Protein AF-0000000075745688 (afdb_homodimer)

Organism: Desulfohalobium retbaense (strain ATCC 49708 / DSM 5692 / JCM 16813 / HR100) (NCBI:txid485915)

Secondary structure (DSSP, 8-state):
-------S-SHHHHHHHHHHHHHHHS-TTTS-SSHHHHHHHHHHHHHHTGGGSSS-EEETT-TTS----EEETTEEE--SEEETTTTEEEEEEEE-TTHHHHHHHHHHHHHTT-SEEEEEEEEPGGGHHHHHHHHTT--HHHHHHHHHHHHHH-EEEEEEESSPPPTT------------/-------S-SHHHHHHHHHHHHHHHS-TTTS-SSHHHHHHHHHHHHHHTGGGSSS-EEETT-TTS----EEETTEEE--SEEETTTTEEEEEEEE-TTHHHHHHHHHHHHHTT-SEEEEEEEEPGGGHHHHHHHHTT--HHHHHHHHHHHHHH-EEEEEEESSPPPTT---EEE------

Nearest PDB structures (foldseek):
  8vpo-assembly1_A  TM=5.660E-01  e=2.175E+00  Paramaledivibacter caminithermalis
  2jpd-assembly1_A  TM=5.645E-01  e=4.488E+00  Homo sapiens
  2p2l-assembly1_A  TM=4.616E-01  e=2.481E+00  Homo sapiens
  5b3g-assembly1_B  TM=4.888E-01  e=4.793E+00  Arabidopsis thaliana
  8vpo-assembly1_A  TM=5.287E-01  e=1.121E+00  Paramaledivibacter caminithermalis

Sequence (360 aa):
MSFAPVRRRGKTWEDAETLHNMVMKFPFQTTGANERSFEQGFAVTLLNAKEKYNQTIYSQVDRDNHVQSVYCFGKHHRPDMTIGSDGIAVELKYISYAGLKDAIGQGHLYRIQNKFVFLILIFSQERKQVYYDIEKGKESDLENTLRYLEENMNIFTYLVPSFKLKGTAVRKVIPFSPWEMSFAPVRRRGKTWEDAETLHNMVMKFPFQTTGANERSFEQGFAVTLLNAKEKYNQTIYSQVDRDNHVQSVYCFGKHHRPDMTIGSDGIAVELKYISYAGLKDAIGQGHLYRIQNKFVFLILIFSQERKQVYYDIEKGKESDLENTLRYLEENMNIFTYLVPSFKLKGTAVRKVIPFSPWE

Structure (mmCIF, N/CA/C/O backbone):
data_AF-0000000075745688-model_v1
#
loop_
_entity.id
_entity.type
_entity.pdbx_description
1 polymer 'Uncharacterized protein'
#
loop_
_atom_site.group_PDB
_atom_site.id
_atom_site.type_symbol
_atom_site.label_atom_id
_atom_site.label_alt_id
_atom_site.label_comp_id
_atom_site.label_asym_id
_atom_site.label_entity_id
_atom_site.label_seq_id
_atom_site.pdbx_PDB_ins_code
_atom_site.Cartn_x
_atom_site.Cartn_y
_atom_site.Cartn_z
_atom_site.occupancy
_atom_site.B_iso_or_equiv
_atom_site.auth_seq_id
_atom_site.auth_comp_id
_atom_site.auth_asym_id
_atom_site.auth_atom_id
_atom_site.pdbx_PDB_model_num
ATOM 1 N N . MET A 1 1 ? 15.086 -1.728 10.047 1 35.34 1 MET A N 1
ATOM 2 C CA . MET A 1 1 ? 14.297 -1.681 11.273 1 35.34 1 MET A CA 1
ATOM 3 C C . MET A 1 1 ? 12.836 -2.02 10.984 1 35.34 1 MET A C 1
ATOM 5 O O . MET A 1 1 ? 12.281 -1.6 9.969 1 35.34 1 MET A O 1
ATOM 9 N N . SER A 1 2 ? 12.344 -3.115 11.484 1 45.59 2 SER A N 1
ATOM 10 C CA . SER A 1 2 ? 10.953 -3.551 11.453 1 45.59 2 SER A CA 1
ATOM 11 C C . SER A 1 2 ? 10.016 -2.447 11.93 1 45.59 2 SER A C 1
ATOM 13 O O . SER A 1 2 ? 10.453 -1.479 12.555 1 45.59 2 SER A O 1
ATOM 15 N N . PHE A 1 3 ? 8.781 -2.365 11.352 1 54.69 3 PHE A N 1
ATOM 16 C CA . PHE A 1 3 ? 7.734 -1.494 11.875 1 54.69 3 PHE A CA 1
ATOM 17 C C . PHE A 1 3 ? 7.727 -1.505 13.398 1 54.69 3 PHE A C 1
ATOM 19 O O . PHE A 1 3 ? 7.699 -2.57 14.016 1 54.69 3 PHE A O 1
ATOM 26 N N . ALA A 1 4 ? 8.398 -0.684 14.008 1 56.91 4 ALA A N 1
ATOM 27 C CA . ALA A 1 4 ? 8.375 -0.637 15.469 1 56.91 4 ALA A CA 1
ATOM 28 C C . ALA A 1 4 ? 6.961 -0.373 15.984 1 56.91 4 ALA A C 1
ATOM 30 O O . ALA A 1 4 ? 6.277 0.531 15.492 1 56.91 4 ALA A O 1
ATOM 31 N N . PRO A 1 5 ? 6.383 -1.384 16.594 1 62.56 5 PRO A N 1
ATOM 32 C CA . PRO A 1 5 ? 5.105 -1.065 17.234 1 62.56 5 PRO A CA 1
ATOM 33 C C . PRO A 1 5 ? 5.16 0.216 18.062 1 62.56 5 PRO A C 1
ATOM 35 O O . PRO A 1 5 ? 6.133 0.443 18.797 1 62.56 5 PRO A O 1
ATOM 38 N N . VAL A 1 6 ? 4.438 1.188 17.625 1 71.19 6 VAL A N 1
ATOM 39 C CA . VAL A 1 6 ? 4.465 2.447 18.375 1 71.19 6 VAL A CA 1
ATOM 40 C C . VAL A 1 6 ? 3.186 2.592 19.188 1 71.19 6 VAL A C 1
ATOM 42 O O . VAL A 1 6 ? 2.082 2.43 18.672 1 71.19 6 VAL A O 1
ATOM 45 N N . ARG A 1 7 ? 3.41 2.838 20.484 1 81.38 7 ARG A N 1
ATOM 46 C CA . ARG A 1 7 ? 2.279 3.111 21.375 1 81.38 7 ARG A CA 1
ATOM 47 C C . ARG A 1 7 ? 1.771 4.539 21.172 1 81.38 7 ARG A C 1
ATOM 49 O O . ARG A 1 7 ? 2.551 5.449 20.906 1 81.38 7 ARG A O 1
ATOM 56 N N . ARG A 1 8 ? 0.529 4.73 21.219 1 89.81 8 ARG A N 1
ATOM 57 C CA . ARG A 1 8 ? -0.136 6.016 21.047 1 89.81 8 ARG A CA 1
ATOM 58 C C . ARG A 1 8 ? -0.11 6.824 22.344 1 89.81 8 ARG A C 1
ATOM 60 O O . ARG A 1 8 ? -1.153 7.055 22.969 1 89.81 8 ARG A O 1
ATOM 67 N N . ARG A 1 9 ? 1.088 7.23 22.734 1 89.12 9 ARG A N 1
ATOM 68 C CA . ARG A 1 9 ? 1.323 8.062 23.906 1 89.12 9 ARG A CA 1
ATOM 69 C C . ARG A 1 9 ? 2.58 8.914 23.734 1 89.12 9 ARG A C 1
ATOM 71 O O . ARG A 1 9 ? 3.383 8.664 22.828 1 89.12 9 ARG A O 1
ATOM 78 N N . GLY A 1 10 ? 2.656 10.008 24.5 1 92.56 10 GLY A N 1
ATOM 79 C CA . GLY A 1 10 ? 3.844 10.844 24.5 1 92.56 10 GLY A CA 1
ATOM 80 C C . GLY A 1 10 ? 3.738 12.023 23.547 1 92.56 10 GLY A C 1
ATOM 81 O O . GLY A 1 10 ? 2.662 12.305 23.016 1 92.56 10 GLY A O 1
ATOM 82 N N . LYS A 1 11 ? 4.793 12.648 23.359 1 94.12 11 LYS A N 1
ATOM 83 C CA . LYS A 1 11 ? 4.84 13.93 22.641 1 94.12 11 LYS A CA 1
ATOM 84 C C . LYS A 1 11 ? 4.402 13.773 21.188 1 94.12 11 LYS A C 1
ATOM 86 O O . LYS A 1 11 ? 3.672 14.609 20.672 1 94.12 11 LYS A O 1
ATOM 91 N N . THR A 1 12 ? 4.875 12.703 20.578 1 94.81 12 THR A N 1
ATOM 92 C CA . THR A 1 12 ? 4.523 12.5 19.188 1 94.81 12 THR A CA 1
ATOM 93 C C . THR A 1 12 ? 3.025 12.234 19.031 1 94.81 12 THR A C 1
ATOM 95 O O . THR A 1 12 ? 2.402 12.68 18.062 1 94.81 12 THR A O 1
ATOM 98 N N . TRP A 1 13 ? 2.502 11.539 19.953 1 94.62 13 TRP A N 1
ATOM 99 C CA . TRP A 1 13 ? 1.07 11.266 19.906 1 94.62 13 TRP A CA 1
ATOM 100 C C . TRP A 1 13 ? 0.263 12.531 20.156 1 94.62 13 TRP A C 1
ATOM 102 O O . TRP A 1 13 ? -0.764 12.758 19.516 1 94.62 13 TRP A O 1
ATOM 112 N N . GLU A 1 14 ? 0.706 13.328 21.109 1 95.5 14 GLU A N 1
ATOM 113 C CA . GLU A 1 14 ? 0.063 14.617 21.328 1 95.5 14 GLU A CA 1
ATOM 114 C C . GLU A 1 14 ? 0.058 15.461 20.062 1 95.5 14 GLU A C 1
ATOM 116 O O . GLU A 1 14 ? -0.949 16.094 19.719 1 95.5 14 GLU A O 1
ATOM 121 N N . ASP A 1 15 ? 1.156 15.438 19.359 1 96.88 15 ASP A N 1
ATOM 122 C CA . ASP A 1 15 ? 1.238 16.125 18.062 1 96.88 15 ASP A CA 1
ATOM 123 C C . ASP A 1 15 ? 0.241 15.531 17.078 1 96.88 15 ASP A C 1
ATOM 125 O O . ASP A 1 15 ? -0.369 16.266 16.297 1 96.88 15 ASP A O 1
ATOM 129 N N . ALA A 1 16 ? 0.128 14.195 17.078 1 95.19 16 ALA A N 1
ATOM 130 C CA . ALA A 1 16 ? -0.826 13.531 16.188 1 95.19 16 ALA A CA 1
ATOM 131 C C . ALA A 1 16 ? -2.252 13.984 16.484 1 95.19 16 ALA A C 1
ATOM 133 O O . ALA A 1 16 ? -3.037 14.219 15.555 1 95.19 16 ALA A O 1
ATOM 134 N N . GLU A 1 17 ? -2.535 14.117 17.75 1 93.94 17 GLU A N 1
ATOM 135 C CA . GLU A 1 17 ? -3.863 14.586 18.141 1 93.94 17 GLU A CA 1
ATOM 136 C C . GLU A 1 17 ? -4.105 16.016 17.656 1 93.94 17 GLU A C 1
ATOM 138 O O . GLU A 1 17 ? -5.188 16.328 17.156 1 93.94 17 GLU A O 1
ATOM 143 N N . THR A 1 18 ? -3.125 16.797 17.812 1 95.56 18 THR A N 1
ATOM 144 C CA . THR A 1 18 ? -3.213 18.172 17.328 1 95.56 18 THR A CA 1
ATOM 145 C C . THR A 1 18 ? -3.42 18.219 15.82 1 95.56 18 THR A C 1
ATOM 147 O O . THR A 1 18 ? -4.273 18.953 15.328 1 95.56 18 THR A O 1
ATOM 150 N N . LEU A 1 19 ? -2.668 17.391 15.133 1 95.88 19 LEU A N 1
ATOM 151 C CA . LEU A 1 19 ? -2.781 17.312 13.68 1 95.88 19 LEU A CA 1
ATOM 152 C C . LEU A 1 19 ? -4.172 16.844 13.266 1 95.88 19 LEU A C 1
ATOM 154 O O . LEU A 1 19 ? -4.75 17.359 12.305 1 95.88 19 LEU A O 1
ATOM 158 N N . HIS A 1 20 ? -4.648 15.859 13.961 1 93.88 20 HIS A N 1
ATOM 159 C CA . HIS A 1 20 ? -5.996 15.375 13.711 1 93.88 20 HIS A CA 1
ATOM 160 C C . HIS A 1 20 ? -7.012 16.516 13.75 1 93.88 20 HIS A C 1
ATOM 162 O O . HIS A 1 20 ? -7.812 16.672 12.82 1 93.88 20 HIS A O 1
ATOM 168 N N . ASN A 1 21 ? -6.914 17.25 14.758 1 92 21 ASN A N 1
ATOM 169 C CA . ASN A 1 21 ? -7.84 18.375 14.898 1 92 21 ASN A CA 1
ATOM 170 C C . ASN A 1 21 ? -7.691 19.375 13.758 1 92 21 ASN A C 1
ATOM 172 O O . ASN A 1 21 ? -8.688 19.906 13.266 1 92 21 ASN A O 1
ATOM 176 N N . MET A 1 22 ? -6.492 19.594 13.352 1 93.25 22 MET A N 1
ATOM 177 C CA . MET A 1 22 ? -6.246 20.531 12.258 1 93.25 22 MET A CA 1
ATOM 178 C C . MET A 1 22 ? -6.84 20 10.953 1 93.25 22 MET A C 1
ATOM 180 O O . MET A 1 22 ? -7.461 20.766 10.203 1 93.25 22 MET A O 1
ATOM 184 N N . VAL A 1 23 ? -6.625 18.719 10.625 1 92.75 23 VAL A N 1
ATOM 185 C CA . VAL A 1 23 ? -7.145 18.125 9.398 1 92.75 23 VAL A CA 1
ATOM 186 C C . VAL A 1 23 ? -8.664 18.234 9.383 1 92.75 23 VAL A C 1
ATOM 188 O O . VAL A 1 23 ? -9.258 18.562 8.352 1 92.75 23 VAL A O 1
ATOM 191 N N . MET A 1 24 ? -9.281 18.062 10.492 1 89.88 24 MET A N 1
ATOM 192 C CA . MET A 1 24 ? -10.742 18.062 10.594 1 89.88 24 MET A CA 1
ATOM 193 C C . MET A 1 24 ? -11.305 19.453 10.359 1 89.88 24 MET A C 1
ATOM 195 O O . MET A 1 24 ? -12.422 19.609 9.867 1 89.88 24 MET A O 1
ATOM 199 N N . LYS A 1 25 ? -10.523 20.438 10.625 1 88.31 25 LYS A N 1
ATOM 200 C CA . LYS A 1 25 ? -11.016 21.797 10.523 1 88.31 25 LYS A CA 1
ATOM 201 C C . LYS A 1 25 ? -10.586 22.453 9.211 1 88.31 25 LYS A C 1
ATOM 203 O O . LYS A 1 25 ? -11.125 23.484 8.812 1 88.31 25 LYS A O 1
ATOM 208 N N . PHE A 1 26 ? -9.586 21.875 8.57 1 90.56 26 PHE A N 1
ATOM 209 C CA . PHE A 1 26 ? -9.039 22.469 7.352 1 90.56 26 PHE A CA 1
ATOM 210 C C . PHE A 1 26 ? -10.102 22.531 6.258 1 90.56 26 PHE A C 1
ATOM 212 O O . PHE A 1 26 ? -10.812 21.547 6.027 1 90.56 26 PHE A O 1
ATOM 219 N N . PRO A 1 27 ? -10.211 23.625 5.586 1 87.06 27 PRO A N 1
ATOM 220 C CA . PRO A 1 27 ? -11.25 23.797 4.574 1 87.06 27 PRO A CA 1
ATOM 221 C C . PRO A 1 27 ? -10.844 23.234 3.211 1 87.06 27 PRO A C 1
ATOM 223 O O . PRO A 1 27 ? -10.594 24 2.277 1 87.06 27 PRO A O 1
ATOM 226 N N . PHE A 1 28 ? -10.906 21.984 2.953 1 87.19 28 PHE A N 1
ATOM 227 C CA . PHE A 1 28 ? -10.5 21.328 1.713 1 87.19 28 PHE A CA 1
ATOM 228 C C . PHE A 1 28 ? -11.422 21.734 0.566 1 87.19 28 PHE A C 1
ATOM 230 O O . PHE A 1 28 ? -11.047 21.625 -0.604 1 87.19 28 PHE A O 1
ATOM 237 N N . GLN A 1 29 ? -12.641 22.172 0.795 1 82 29 GLN A N 1
ATOM 238 C CA . GLN A 1 29 ? -13.617 22.516 -0.231 1 82 29 GLN A CA 1
ATOM 239 C C . GLN A 1 29 ? -13.25 23.828 -0.921 1 82 29 GLN A C 1
ATOM 241 O O . GLN A 1 29 ? -13.734 24.125 -2.016 1 82 29 GLN A O 1
ATOM 246 N N . THR A 1 30 ? -12.547 24.547 -0.182 1 68.06 30 THR A N 1
ATOM 247 C CA . THR A 1 30 ? -12.234 25.875 -0.708 1 68.06 30 THR A CA 1
ATOM 248 C C . THR A 1 30 ? -10.789 25.953 -1.171 1 68.06 30 THR A C 1
ATOM 250 O O . THR A 1 30 ? -10.359 26.969 -1.718 1 68.06 30 THR A O 1
ATOM 253 N N . THR A 1 31 ? -10.258 24.766 -0.955 1 64.56 31 THR A N 1
ATOM 254 C CA . THR A 1 31 ? -8.828 24.812 -1.222 1 64.56 31 THR A CA 1
ATOM 255 C C . THR A 1 31 ? -8.516 24.219 -2.594 1 64.56 31 THR A C 1
ATOM 257 O O . THR A 1 31 ? -8.859 23.062 -2.873 1 64.56 31 THR A O 1
ATOM 260 N N . GLY A 1 32 ? -8.016 24.797 -3.521 1 66.25 32 GLY A N 1
ATOM 261 C CA . GLY A 1 32 ? -7.215 24.562 -4.715 1 66.25 32 GLY A CA 1
ATOM 262 C C . GLY A 1 32 ? -7.875 23.641 -5.711 1 66.25 32 GLY A C 1
ATOM 263 O O . GLY A 1 32 ? -9.008 23.188 -5.5 1 66.25 32 GLY A O 1
ATOM 264 N N . ALA A 1 33 ? -7.305 23.547 -6.867 1 72.5 33 ALA A N 1
ATOM 265 C CA . ALA A 1 33 ? -7.84 22.812 -8.008 1 72.5 33 ALA A CA 1
ATOM 266 C C . ALA A 1 33 ? -7.027 21.562 -8.289 1 72.5 33 ALA A C 1
ATOM 268 O O . ALA A 1 33 ? -7.449 20.688 -9.062 1 72.5 33 ALA A O 1
ATOM 269 N N . ASN A 1 34 ? -6.016 21.531 -7.535 1 82.81 34 ASN A N 1
ATOM 270 C CA . ASN A 1 34 ? -5.129 20.406 -7.805 1 82.81 34 ASN A CA 1
ATOM 271 C C . ASN A 1 34 ? -4.336 20.016 -6.566 1 82.81 34 ASN A C 1
ATOM 273 O O . ASN A 1 34 ? -4.398 20.688 -5.535 1 82.81 34 ASN A O 1
ATOM 277 N N . GLU A 1 35 ? -3.66 18.938 -6.613 1 86.81 35 GLU A N 1
ATOM 278 C CA . GLU A 1 35 ? -2.934 18.359 -5.492 1 86.81 35 GLU A CA 1
ATOM 279 C C . GLU A 1 35 ? -1.93 19.344 -4.902 1 86.81 35 GLU A C 1
ATOM 281 O O . GLU A 1 35 ? -1.835 19.484 -3.684 1 86.81 35 GLU A O 1
ATOM 286 N N . ARG A 1 36 ? -1.209 20.078 -5.719 1 88.31 36 ARG A N 1
ATOM 287 C CA . ARG A 1 36 ? -0.178 21 -5.281 1 88.31 36 ARG A CA 1
ATOM 288 C C . ARG A 1 36 ? -0.782 22.141 -4.461 1 88.31 36 ARG A C 1
ATOM 290 O O . ARG A 1 36 ? -0.2 22.562 -3.463 1 88.31 36 ARG A O 1
ATOM 297 N N . SER A 1 37 ? -1.923 22.625 -4.906 1 89.31 37 SER A N 1
ATOM 298 C CA . SER A 1 37 ? -2.582 23.703 -4.18 1 89.31 37 SER A CA 1
ATOM 299 C C . SER A 1 37 ? -3.002 23.25 -2.785 1 89.31 37 SER A C 1
ATOM 301 O O . SER A 1 37 ? -2.885 24.016 -1.82 1 89.31 37 SER A O 1
ATOM 303 N N . PHE A 1 38 ? -3.494 22.047 -2.678 1 90.75 38 PHE A N 1
ATOM 304 C CA . PHE A 1 38 ? -3.895 21.531 -1.378 1 90.75 38 PHE A CA 1
ATOM 305 C C . PHE A 1 38 ? -2.682 21.328 -0.476 1 90.75 38 PHE A C 1
ATOM 307 O O . PHE A 1 38 ? -2.723 21.672 0.709 1 90.75 38 PHE A O 1
ATOM 314 N N . GLU A 1 39 ? -1.646 20.844 -1.072 1 92.12 39 GLU A N 1
ATOM 315 C CA . GLU A 1 39 ? -0.406 20.656 -0.326 1 92.12 39 GLU A CA 1
ATOM 316 C C . GLU A 1 39 ? 0.109 21.984 0.23 1 92.12 39 GLU A C 1
ATOM 318 O O . GLU A 1 39 ? 0.456 22.078 1.409 1 92.12 39 GLU A O 1
ATOM 323 N N . GLN A 1 40 ? 0.11 22.953 -0.606 1 91.25 40 GLN A N 1
ATOM 324 C CA . GLN A 1 40 ? 0.602 24.281 -0.208 1 91.25 40 GLN A CA 1
ATOM 325 C C . GLN A 1 40 ? -0.276 24.875 0.881 1 91.25 40 GLN A C 1
ATOM 327 O O . GLN A 1 40 ? 0.231 25.391 1.883 1 91.25 40 GLN A O 1
ATOM 332 N N . GLY A 1 41 ? -1.571 24.828 0.63 1 92.06 41 GLY A N 1
ATOM 333 C CA . GLY A 1 41 ? -2.488 25.375 1.613 1 92.06 41 GLY A CA 1
ATOM 334 C C . GLY A 1 41 ? -2.375 24.719 2.973 1 92.06 41 GLY A C 1
ATOM 335 O O . GLY A 1 41 ? -2.34 25.391 4 1 92.06 41 GLY A O 1
ATOM 336 N N . PHE A 1 42 ? -2.264 23.422 2.977 1 93.62 42 PHE A N 1
ATOM 337 C CA . PHE A 1 42 ? -2.17 22.703 4.234 1 93.62 42 PHE A CA 1
ATOM 338 C C . PHE A 1 42 ? -0.827 22.953 4.906 1 93.62 42 PHE A C 1
ATOM 340 O O . PHE A 1 42 ? -0.761 23.109 6.129 1 93.62 42 PHE A O 1
ATOM 347 N N . ALA A 1 43 ? 0.203 22.969 4.105 1 93.56 43 ALA A N 1
ATOM 348 C CA . ALA A 1 43 ? 1.542 23.219 4.633 1 93.56 43 ALA A CA 1
ATOM 349 C C . ALA A 1 43 ? 1.614 24.594 5.316 1 93.56 43 ALA A C 1
ATOM 351 O O . ALA A 1 43 ? 2.174 24.719 6.41 1 93.56 43 ALA A O 1
ATOM 352 N N . VAL A 1 44 ? 1.068 25.547 4.656 1 92.81 44 VAL A N 1
ATOM 353 C CA . VAL A 1 44 ? 1.073 26.891 5.215 1 92.81 44 VAL A CA 1
ATOM 354 C C . VAL A 1 44 ? 0.316 26.906 6.539 1 92.81 44 VAL A C 1
ATOM 356 O O . VAL A 1 44 ? 0.782 27.484 7.523 1 92.81 44 VAL A O 1
ATOM 359 N N . THR A 1 45 ? -0.813 26.234 6.539 1 93.81 45 THR A N 1
ATOM 360 C CA . THR A 1 45 ? -1.619 26.156 7.754 1 93.81 45 THR A CA 1
ATOM 361 C C . THR A 1 45 ? -0.847 25.469 8.875 1 93.81 45 THR A C 1
ATOM 363 O O . THR A 1 45 ? -0.851 25.922 10.016 1 93.81 45 THR A O 1
ATOM 366 N N . LEU A 1 46 ? -0.2 24.406 8.555 1 95 46 LEU A N 1
ATOM 367 C CA . LEU A 1 46 ? 0.58 23.625 9.523 1 95 46 LEU A CA 1
ATOM 368 C C . LEU A 1 46 ? 1.745 24.453 10.062 1 95 46 LEU A C 1
ATOM 370 O O . LEU A 1 46 ? 1.977 24.5 11.273 1 95 46 LEU A O 1
ATOM 374 N N . LEU A 1 47 ? 2.42 25.156 9.211 1 93.38 47 LEU A N 1
ATOM 375 C CA . LEU A 1 47 ? 3.582 25.938 9.602 1 93.38 47 LEU A CA 1
ATOM 376 C C . LEU A 1 47 ? 3.17 27.125 10.461 1 93.38 47 LEU A C 1
ATOM 378 O O . LEU A 1 47 ? 3.891 27.516 11.383 1 93.38 47 LEU A O 1
ATOM 382 N N . ASN A 1 48 ? 2.039 27.656 10.148 1 94.5 48 ASN A N 1
ATOM 383 C CA . ASN A 1 48 ? 1.523 28.766 10.945 1 94.5 48 ASN A CA 1
ATOM 384 C C . ASN A 1 48 ? 1.152 28.328 12.359 1 94.5 48 ASN A C 1
ATOM 386 O O . ASN A 1 48 ? 1.103 29.141 13.281 1 94.5 48 ASN A O 1
ATOM 390 N N . ALA A 1 49 ? 0.902 27.062 12.477 1 95.88 49 ALA A N 1
ATOM 391 C CA . ALA A 1 49 ? 0.51 26.531 13.773 1 95.88 49 ALA A CA 1
ATOM 392 C C . ALA A 1 49 ? 1.679 25.812 14.445 1 95.88 49 ALA A C 1
ATOM 394 O O . ALA A 1 49 ? 1.477 24.969 15.312 1 95.88 49 ALA A O 1
ATOM 395 N N . LYS A 1 50 ? 2.873 26.078 14.047 1 94.94 50 LYS A N 1
ATOM 396 C CA . LYS A 1 50 ? 4.047 25.328 14.469 1 94.94 50 LYS A CA 1
ATOM 397 C C . LYS A 1 50 ? 4.191 25.328 15.984 1 94.94 50 LYS A C 1
ATOM 399 O O . LYS A 1 50 ? 4.688 24.375 16.578 1 94.94 50 LYS A O 1
ATOM 404 N N . GLU A 1 51 ? 3.756 26.344 16.688 1 96.75 51 GLU A N 1
ATOM 405 C CA . GLU A 1 51 ? 3.914 26.5 18.141 1 96.75 51 GLU A CA 1
ATOM 406 C C . GLU A 1 51 ? 3.014 25.516 18.891 1 96.75 51 GLU A C 1
ATOM 408 O O . GLU A 1 51 ? 3.209 25.281 20.078 1 96.75 51 GLU A O 1
ATOM 413 N N . LYS A 1 52 ? 2 25 18.188 1 97.25 52 LYS A N 1
ATOM 414 C CA . LYS A 1 52 ? 1.073 24.078 18.812 1 97.25 52 LYS A CA 1
ATOM 415 C C . LYS A 1 52 ? 1.66 22.672 18.875 1 97.25 52 LYS A C 1
ATOM 417 O O . LYS A 1 52 ? 1.097 21.781 19.516 1 97.25 52 LYS A O 1
ATOM 422 N N . TYR A 1 53 ? 2.766 22.438 18.234 1 97.5 53 TYR A N 1
ATOM 423 C CA . TYR A 1 53 ? 3.365 21.109 18.125 1 97.5 53 TYR A CA 1
ATOM 424 C C . TYR A 1 53 ? 4.629 21.016 18.984 1 97.5 53 TYR A C 1
ATOM 426 O O . TYR A 1 53 ? 5.359 22 19.125 1 97.5 53 TYR A O 1
ATOM 434 N N . ASN A 1 54 ? 4.855 19.875 19.516 1 97.56 54 ASN A N 1
ATOM 435 C CA . ASN A 1 54 ? 6.043 19.609 20.312 1 97.56 54 ASN A CA 1
ATOM 436 C C . ASN A 1 54 ? 7.289 19.484 19.438 1 97.56 54 ASN A C 1
ATOM 438 O O . ASN A 1 54 ? 8.398 19.781 19.891 1 97.56 54 ASN A O 1
ATOM 442 N N . GLN A 1 55 ? 7.082 19.078 18.25 1 96.38 55 GLN A N 1
ATOM 443 C CA . GLN A 1 55 ? 8.211 18.797 17.375 1 96.38 55 GLN A CA 1
ATOM 444 C C . GLN A 1 55 ? 8.234 19.75 16.188 1 96.38 55 GLN A C 1
ATOM 446 O O . GLN A 1 55 ? 7.23 20.391 15.875 1 96.38 55 GLN A O 1
ATOM 451 N N . THR A 1 56 ? 9.352 19.781 15.562 1 94.88 56 THR A N 1
ATOM 452 C CA . THR A 1 56 ? 9.555 20.672 14.422 1 94.88 56 THR A CA 1
ATOM 453 C C . THR A 1 56 ? 8.781 20.172 13.203 1 94.88 56 THR A C 1
ATOM 455 O O . THR A 1 56 ? 8.719 18.969 12.953 1 94.88 56 THR A O 1
ATOM 458 N N . ILE A 1 57 ? 8.266 21.094 12.492 1 95.12 57 ILE A N 1
ATOM 459 C CA . ILE A 1 57 ? 7.535 20.781 11.266 1 95.12 57 ILE A CA 1
ATOM 460 C C . ILE A 1 57 ? 8.453 20.953 10.062 1 95.12 57 ILE A C 1
ATOM 462 O O . ILE A 1 57 ? 9.148 21.969 9.938 1 95.12 57 ILE A O 1
ATOM 466 N N . TYR A 1 58 ? 8.453 19.953 9.203 1 94 58 TYR A N 1
ATOM 467 C CA . TYR A 1 58 ? 9.172 19.984 7.934 1 94 58 TYR A CA 1
ATOM 468 C C . TYR A 1 58 ? 8.211 19.875 6.758 1 94 58 TYR A C 1
ATOM 470 O O . TYR A 1 58 ? 7.254 19.094 6.797 1 94 58 TYR A O 1
ATOM 478 N N . SER A 1 59 ? 8.414 20.672 5.781 1 92.38 59 SER A N 1
ATOM 479 C CA . SER A 1 59 ? 7.566 20.641 4.598 1 92.38 59 SER A CA 1
ATOM 480 C C . SER A 1 59 ? 8.391 20.766 3.322 1 92.38 59 SER A C 1
ATOM 482 O O . SER A 1 59 ? 9.43 21.438 3.314 1 92.38 59 SER A O 1
ATOM 484 N N . GLN A 1 60 ? 7.887 20.141 2.26 1 87.31 60 GLN A N 1
ATOM 485 C CA . GLN A 1 60 ? 8.539 20.266 0.963 1 87.31 60 GLN A CA 1
ATOM 486 C C . GLN A 1 60 ? 8.398 21.672 0.4 1 87.31 60 GLN A C 1
ATOM 488 O O . GLN A 1 60 ? 9.125 22.062 -0.516 1 87.31 60 GLN A O 1
ATOM 493 N N . VAL A 1 61 ? 7.461 22.391 0.957 1 80.06 61 VAL A N 1
ATOM 494 C CA . VAL A 1 61 ? 7.23 23.734 0.474 1 80.06 61 VAL A CA 1
ATOM 495 C C . VAL A 1 61 ? 8.227 24.703 1.124 1 80.06 61 VAL A C 1
ATOM 497 O O . VAL A 1 61 ? 8.484 25.781 0.598 1 80.06 61 VAL A O 1
ATOM 500 N N . ASP A 1 62 ? 8.773 24.219 2.229 1 74.12 62 ASP A N 1
ATOM 501 C CA . ASP A 1 62 ? 9.773 25.031 2.92 1 74.12 62 ASP A CA 1
ATOM 502 C C . ASP A 1 62 ? 11.18 24.703 2.418 1 74.12 62 ASP A C 1
ATOM 504 O O . ASP A 1 62 ? 11.664 23.578 2.582 1 74.12 62 ASP A O 1
ATOM 508 N N . ARG A 1 63 ? 11.773 25.5 1.789 1 67.12 63 ARG A N 1
ATOM 509 C CA . ARG A 1 63 ? 13.047 25.312 1.102 1 67.12 63 ARG A CA 1
ATOM 510 C C . ARG A 1 63 ? 14.188 25.188 2.098 1 67.12 63 ARG A C 1
ATOM 512 O O . ARG A 1 63 ? 15.258 24.656 1.764 1 67.12 63 ARG A O 1
ATOM 519 N N . ASP A 1 64 ? 13.938 25.594 3.316 1 70 64 ASP A N 1
ATOM 520 C CA . ASP A 1 64 ? 15.031 25.641 4.285 1 70 64 ASP A CA 1
ATOM 521 C C . ASP A 1 64 ? 15.172 24.312 5.031 1 70 64 ASP A C 1
ATOM 523 O O . ASP A 1 64 ? 16.141 24.109 5.754 1 70 64 ASP A O 1
ATOM 527 N N . ASN A 1 65 ? 14.125 23.531 4.898 1 69.69 65 ASN A N 1
ATOM 528 C CA . ASN A 1 65 ? 14.188 22.25 5.602 1 69.69 65 ASN A CA 1
ATOM 529 C C . ASN A 1 65 ? 13.867 21.094 4.672 1 69.69 65 ASN A C 1
ATOM 531 O O . ASN A 1 65 ? 13.141 21.25 3.688 1 69.69 65 ASN A O 1
ATOM 535 N N . HIS A 1 66 ? 14.602 20.031 5.09 1 80.56 66 HIS A N 1
ATOM 536 C CA . HIS A 1 66 ? 14.422 18.875 4.207 1 80.56 66 HIS A CA 1
ATOM 537 C C . HIS A 1 66 ? 13.594 17.797 4.883 1 80.56 66 HIS A C 1
ATOM 539 O O . HIS A 1 66 ? 13.797 17.484 6.062 1 80.56 66 HIS A O 1
ATOM 545 N N . VAL A 1 67 ? 12.578 17.391 4.215 1 85.88 67 VAL A N 1
ATOM 546 C CA . VAL A 1 67 ? 11.789 16.25 4.641 1 85.88 67 VAL A CA 1
ATOM 547 C C . VAL A 1 67 ? 12.594 14.961 4.422 1 85.88 67 VAL A C 1
ATOM 549 O O . VAL A 1 67 ? 13.203 14.781 3.365 1 85.88 67 VAL A O 1
ATOM 552 N N . GLN A 1 68 ? 12.625 14.109 5.441 1 84.12 68 GLN A N 1
ATOM 553 C CA . GLN A 1 68 ? 13.305 12.828 5.301 1 84.12 68 GLN A CA 1
ATOM 554 C C . GLN A 1 68 ? 12.633 11.953 4.246 1 84.12 68 GLN A C 1
ATOM 556 O O . GLN A 1 68 ? 11.406 12 4.09 1 84.12 68 GLN A O 1
ATOM 561 N N . SER A 1 69 ? 13.531 11.305 3.576 1 87.19 69 SER A N 1
ATOM 562 C CA . SER A 1 69 ? 13.016 10.461 2.5 1 87.19 69 SER A CA 1
ATOM 563 C C . SER A 1 69 ? 13.328 8.992 2.742 1 87.19 69 SER A C 1
ATOM 565 O O . SER A 1 69 ? 14.219 8.664 3.535 1 87.19 69 SER A O 1
ATOM 567 N N . VAL A 1 70 ? 12.508 8.18 2.193 1 86.88 70 VAL A N 1
ATOM 568 C CA . VAL A 1 70 ? 12.766 6.746 2.117 1 86.88 70 VAL A CA 1
ATOM 569 C C . VAL A 1 70 ? 13.25 6.379 0.715 1 86.88 70 VAL A C 1
ATOM 571 O O . VAL A 1 70 ? 12.656 6.805 -0.281 1 86.88 70 VAL A O 1
ATOM 574 N N . TYR A 1 71 ? 14.344 5.637 0.688 1 87.56 71 TYR A N 1
ATOM 575 C CA . TYR A 1 71 ? 14.891 5.25 -0.609 1 87.56 71 TYR A CA 1
ATOM 576 C C . TYR A 1 71 ? 14.43 3.848 -0.994 1 87.56 71 TYR A C 1
ATOM 578 O O . TYR A 1 71 ? 14.836 2.863 -0.374 1 87.56 71 TYR A 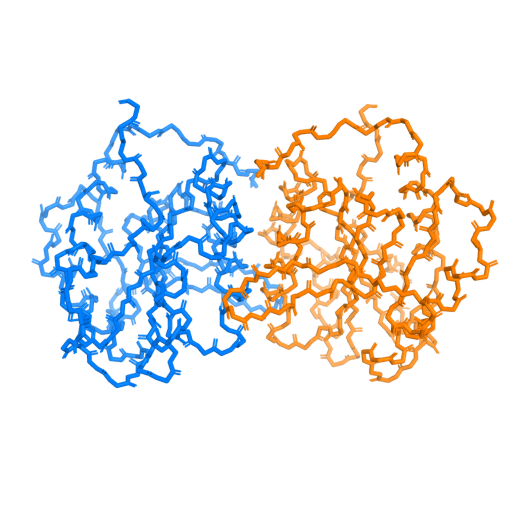O 1
ATOM 586 N N . CYS A 1 72 ? 13.547 3.793 -1.979 1 85 72 CYS A N 1
ATOM 587 C CA . CYS A 1 72 ? 12.984 2.539 -2.465 1 85 72 CYS A CA 1
ATOM 588 C C . CYS A 1 72 ? 12.875 2.545 -3.984 1 85 72 CYS A C 1
ATOM 590 O O . CYS A 1 72 ? 12.438 3.537 -4.574 1 85 72 CYS A O 1
ATOM 592 N N . PHE A 1 73 ? 13.305 1.439 -4.582 1 81.75 73 PHE A N 1
ATOM 593 C CA . PHE A 1 73 ? 13.188 1.172 -6.012 1 81.75 73 PHE A CA 1
ATOM 594 C C . PHE A 1 73 ? 13.93 2.227 -6.824 1 81.75 73 PHE A C 1
ATOM 596 O O . PHE A 1 73 ? 13.43 2.695 -7.848 1 81.75 73 PHE A O 1
ATOM 603 N N . GLY A 1 74 ? 14.938 2.715 -6.332 1 82.38 74 GLY A N 1
ATOM 604 C CA . GLY A 1 74 ? 15.836 3.596 -7.059 1 82.38 74 GLY A CA 1
ATOM 605 C C . GLY A 1 74 ? 15.438 5.059 -6.973 1 82.38 74 GLY A C 1
ATOM 606 O O . GLY A 1 74 ? 15.891 5.875 -7.781 1 82.38 74 GLY A O 1
ATOM 607 N N . LYS A 1 75 ? 14.531 5.312 -6.016 1 87.25 75 LYS A N 1
ATOM 608 C CA . LYS A 1 75 ? 14.062 6.688 -5.895 1 87.25 75 LYS A CA 1
ATOM 609 C C . LYS A 1 75 ? 13.844 7.066 -4.434 1 87.25 75 LYS A C 1
ATOM 611 O O . LYS A 1 75 ? 13.578 6.203 -3.594 1 87.25 75 LYS A O 1
ATOM 616 N N . HIS A 1 76 ? 13.977 8.375 -4.246 1 88.5 76 HIS A N 1
ATOM 617 C CA . HIS A 1 76 ? 13.617 8.93 -2.943 1 88.5 76 HIS A CA 1
ATOM 618 C C . HIS A 1 76 ? 12.133 9.273 -2.873 1 88.5 76 HIS A C 1
ATOM 620 O O . HIS A 1 76 ? 11.617 9.977 -3.74 1 88.5 76 HIS A O 1
ATOM 626 N N . HIS A 1 77 ? 11.555 8.648 -1.862 1 89.06 77 HIS A N 1
ATOM 627 C CA . HIS A 1 77 ? 10.156 8.969 -1.583 1 89.06 77 HIS A CA 1
ATOM 628 C C . HIS A 1 77 ? 10.023 9.836 -0.338 1 89.06 77 HIS A C 1
ATOM 630 O O . HIS A 1 77 ? 10.453 9.445 0.749 1 89.06 77 HIS A O 1
ATOM 636 N N . ARG A 1 78 ? 9.453 11 -0.554 1 91.31 78 ARG A N 1
ATOM 637 C CA . ARG A 1 78 ? 9.289 11.945 0.546 1 91.31 78 ARG A CA 1
ATOM 638 C C . ARG A 1 78 ? 7.82 12.266 0.787 1 91.31 78 ARG A C 1
ATOM 640 O O . ARG A 1 78 ? 7.066 12.492 -0.161 1 91.31 78 ARG A O 1
ATOM 647 N N . PRO A 1 79 ? 7.449 12.172 2.09 1 94.06 79 PRO A N 1
ATOM 648 C CA . PRO A 1 79 ? 6.113 12.711 2.354 1 94.06 79 PRO A CA 1
ATOM 649 C C . PRO A 1 79 ? 6.027 14.219 2.102 1 94.06 79 PRO A C 1
ATOM 651 O O . PRO A 1 79 ? 7.059 14.883 1.976 1 94.06 79 PRO A O 1
ATOM 654 N N . ASP A 1 80 ? 4.859 14.711 1.982 1 94 80 ASP A N 1
ATOM 655 C CA . ASP A 1 80 ? 4.66 16.141 1.742 1 94 80 ASP A CA 1
ATOM 656 C C . ASP A 1 80 ? 5.133 16.969 2.934 1 94 80 ASP A C 1
ATOM 658 O O . ASP A 1 80 ? 5.711 18.047 2.758 1 94 80 ASP A O 1
ATOM 662 N N . MET A 1 81 ? 4.867 16.438 4.18 1 95.25 81 MET A N 1
ATOM 663 C CA . MET A 1 81 ? 5.277 17.078 5.426 1 95.25 81 MET A CA 1
ATOM 664 C C . MET A 1 81 ? 5.625 16.031 6.48 1 95.25 81 MET A C 1
ATOM 666 O O . MET A 1 81 ? 5.164 14.898 6.41 1 95.25 81 MET A O 1
ATOM 670 N N . THR A 1 82 ? 6.414 16.484 7.402 1 95.88 82 THR A N 1
ATOM 671 C CA . THR A 1 82 ? 6.645 15.672 8.594 1 95.88 82 THR A CA 1
ATOM 672 C C . THR A 1 82 ? 6.613 16.547 9.852 1 95.88 82 THR A C 1
ATOM 674 O O . THR A 1 82 ? 6.988 17.719 9.805 1 95.88 82 THR A O 1
ATOM 677 N N . ILE A 1 83 ? 6.082 16 10.867 1 96.38 83 ILE A N 1
ATOM 678 C CA . ILE A 1 83 ? 6.203 16.578 12.203 1 96.38 83 ILE A CA 1
ATOM 679 C C . ILE A 1 83 ? 7.199 15.758 13.023 1 96.38 83 ILE A C 1
ATOM 681 O O . ILE A 1 83 ? 6.902 14.625 13.422 1 96.38 83 ILE A O 1
ATOM 685 N N . GLY A 1 84 ? 8.312 16.328 13.281 1 94.25 84 GLY A N 1
ATOM 686 C CA . GLY A 1 84 ? 9.438 15.57 13.805 1 94.25 84 GLY A CA 1
ATOM 687 C C . GLY A 1 84 ? 10.188 14.797 12.742 1 94.25 84 GLY A C 1
ATOM 688 O O . GLY A 1 84 ? 9.633 14.484 11.688 1 94.25 84 GLY A O 1
ATOM 689 N N . SER A 1 85 ? 11.422 14.438 12.977 1 88.5 85 SER A N 1
ATOM 690 C CA . SER A 1 85 ? 12.25 13.727 12.008 1 88.5 85 SER A CA 1
ATOM 691 C C . SER A 1 85 ? 11.75 12.305 11.789 1 88.5 85 SER A C 1
ATOM 693 O O . SER A 1 85 ? 11.883 11.758 10.695 1 88.5 85 SER A O 1
ATOM 695 N N . ASP A 1 86 ? 11.172 11.75 12.805 1 88.62 86 ASP A N 1
ATOM 696 C CA . ASP A 1 86 ? 10.648 10.391 12.688 1 88.62 86 ASP A CA 1
ATOM 697 C C . ASP A 1 86 ? 9.266 10.281 13.32 1 88.62 86 ASP A C 1
ATOM 699 O O . ASP A 1 86 ? 8.867 9.203 13.773 1 88.62 86 ASP A O 1
ATOM 703 N N . GLY A 1 87 ? 8.57 11.367 13.445 1 93.5 87 GLY A N 1
ATOM 704 C CA . GLY A 1 87 ? 7.309 11.383 14.172 1 93.5 87 GLY A CA 1
ATOM 705 C C . GLY A 1 87 ? 6.117 11.039 13.297 1 93.5 87 GLY A C 1
ATOM 706 O O . GLY A 1 87 ? 5.695 9.883 13.242 1 93.5 87 GLY A O 1
ATOM 707 N N . ILE A 1 88 ? 5.652 12.07 12.617 1 95.75 88 ILE A N 1
ATOM 708 C CA . ILE A 1 88 ? 4.422 11.93 11.852 1 95.75 88 ILE A CA 1
ATOM 709 C C . ILE A 1 88 ? 4.676 12.305 10.391 1 95.75 88 ILE A C 1
ATOM 711 O O . ILE A 1 88 ? 5.121 13.422 10.102 1 95.75 88 ILE A O 1
ATOM 715 N N . ALA A 1 89 ? 4.445 11.383 9.453 1 96.56 89 ALA A N 1
ATOM 716 C CA . ALA A 1 89 ? 4.43 11.711 8.031 1 96.56 89 ALA A CA 1
ATOM 717 C C . ALA A 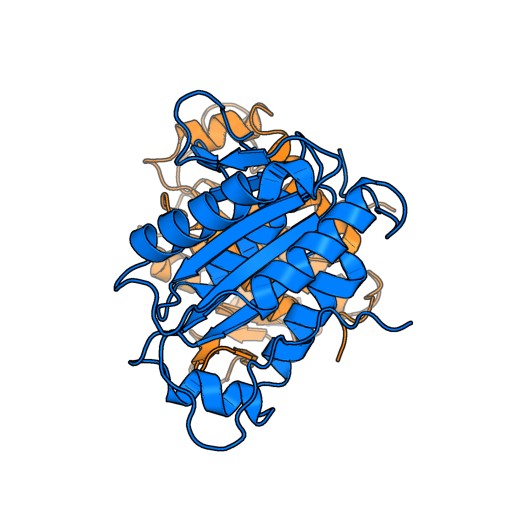1 89 ? 3.027 12.102 7.574 1 96.56 89 ALA A C 1
ATOM 719 O O . ALA A 1 89 ? 2.041 11.477 7.969 1 96.56 89 ALA A O 1
ATOM 720 N N . VAL A 1 90 ? 2.955 13.156 6.785 1 96.44 90 VAL A N 1
ATOM 721 C CA . VAL A 1 90 ? 1.688 13.609 6.227 1 96.44 90 VAL A CA 1
ATOM 722 C C . VAL A 1 90 ? 1.747 13.562 4.703 1 96.44 90 VAL A C 1
ATOM 724 O O . VAL A 1 90 ? 2.639 14.156 4.09 1 96.44 90 VAL A O 1
ATOM 727 N N . GLU A 1 91 ? 0.848 12.875 4.129 1 94.94 91 GLU A N 1
ATOM 728 C CA . GLU A 1 91 ? 0.759 12.75 2.676 1 94.94 91 GLU A CA 1
ATOM 729 C C . GLU A 1 91 ? -0.628 13.141 2.174 1 94.94 91 GLU A C 1
ATOM 731 O O . GLU A 1 91 ? -1.636 12.602 2.631 1 94.94 91 GLU A O 1
ATOM 736 N N . LEU A 1 92 ? -0.656 14.125 1.252 1 92.5 92 LEU A N 1
ATOM 737 C CA . LEU A 1 92 ? -1.895 14.508 0.583 1 92.5 92 LEU A CA 1
ATOM 738 C C . LEU A 1 92 ? -1.958 13.922 -0.822 1 92.5 92 LEU A C 1
ATOM 740 O O . LEU A 1 92 ? -0.976 13.969 -1.565 1 92.5 92 LEU A O 1
ATOM 744 N N . LYS A 1 93 ? -3.076 13.32 -1.054 1 90.25 93 LYS A N 1
ATOM 745 C CA . LYS A 1 93 ? -3.285 12.781 -2.395 1 90.25 93 LYS A CA 1
ATOM 746 C C . LYS A 1 93 ? -4.625 13.234 -2.967 1 90.25 93 LYS A C 1
ATOM 748 O O . LYS A 1 93 ? -5.664 13.086 -2.322 1 90.25 93 LYS A O 1
ATOM 753 N N . TYR A 1 94 ? -4.457 13.828 -4.105 1 87.19 94 TYR A N 1
ATOM 754 C CA . TYR A 1 94 ? -5.66 14.164 -4.863 1 87.19 94 TYR A CA 1
ATOM 755 C C . TYR A 1 94 ? -6.121 12.977 -5.703 1 87.19 94 TYR A C 1
ATOM 757 O O . TYR A 1 94 ? -5.473 12.617 -6.688 1 87.19 94 TYR A O 1
ATOM 765 N N . ILE A 1 95 ? -7.176 12.328 -5.215 1 78.06 95 ILE A N 1
ATOM 766 C CA . ILE A 1 95 ? -7.504 10.984 -5.68 1 78.06 95 ILE A CA 1
ATOM 767 C C . ILE A 1 95 ? -8.195 11.062 -7.043 1 78.06 95 ILE A C 1
ATOM 769 O O . ILE A 1 95 ? -9.203 11.758 -7.195 1 78.06 95 ILE A O 1
ATOM 773 N N . SER A 1 96 ? -7.375 10.602 -7.961 1 69.94 96 SER A N 1
ATOM 774 C CA . SER A 1 96 ? -7.957 10.125 -9.211 1 69.94 96 SER A CA 1
ATOM 775 C C . SER A 1 96 ? -8.133 8.609 -9.195 1 69.94 96 SER A C 1
ATOM 777 O O . SER A 1 96 ? -7.867 7.961 -8.188 1 69.94 96 SER A O 1
ATOM 779 N N . TYR A 1 97 ? -8.609 7.902 -10.211 1 60.03 97 TYR A N 1
ATOM 780 C CA . TYR A 1 97 ? -8.852 6.469 -10.281 1 60.03 97 TYR A CA 1
ATOM 781 C C . TYR A 1 97 ? -7.641 5.684 -9.797 1 60.03 97 TYR A C 1
ATOM 783 O O . TYR A 1 97 ? -7.773 4.754 -8.992 1 60.03 97 TYR A O 1
ATOM 791 N N . ALA A 1 98 ? -6.473 6.016 -10.125 1 58.88 98 ALA A N 1
ATOM 792 C CA . ALA A 1 98 ? -5.254 5.254 -9.883 1 58.88 98 ALA A CA 1
ATOM 793 C C . ALA A 1 98 ? -4.594 5.68 -8.57 1 58.88 98 ALA A C 1
ATOM 795 O O . ALA A 1 98 ? -3.807 4.93 -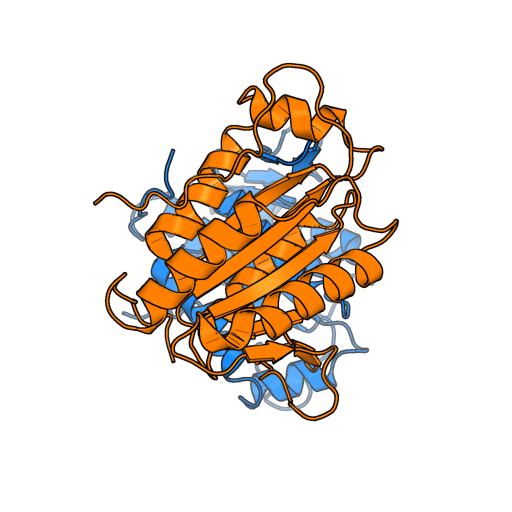7.992 1 58.88 98 ALA A O 1
ATOM 796 N N . GLY A 1 99 ? -5.203 6.484 -7.738 1 69.69 99 GLY A N 1
ATOM 797 C CA . GLY A 1 99 ? -4.445 7.164 -6.703 1 69.69 99 GLY A CA 1
ATOM 798 C C . GLY A 1 99 ? -4.543 6.484 -5.352 1 69.69 99 GLY A C 1
ATOM 799 O O . GLY A 1 99 ? -3.646 6.625 -4.512 1 69.69 99 GLY A O 1
ATOM 800 N N . LEU A 1 100 ? -5.465 5.586 -5.16 1 74.94 100 LEU A N 1
ATOM 801 C CA . LEU A 1 100 ? -5.652 5.031 -3.822 1 74.94 100 LEU A CA 1
ATOM 802 C C . LEU A 1 100 ? -4.578 3.994 -3.512 1 74.94 100 LEU A C 1
ATOM 804 O O . LEU A 1 100 ? -3.98 4.02 -2.432 1 74.94 100 LEU A O 1
ATOM 808 N N . LYS A 1 101 ? -4.398 3.047 -4.379 1 82.19 101 LYS A N 1
ATOM 809 C CA . LYS A 1 101 ? -3.381 2.021 -4.164 1 82.19 101 LYS A CA 1
ATOM 810 C C . LYS A 1 101 ? -2.008 2.648 -3.938 1 82.19 101 LYS A C 1
ATOM 812 O O . LYS A 1 101 ? -1.265 2.221 -3.053 1 82.19 101 LYS A O 1
ATOM 817 N N . ASP A 1 102 ? -1.829 3.705 -4.664 1 86.19 102 ASP A N 1
ATOM 818 C CA . ASP A 1 102 ? -0.577 4.441 -4.523 1 86.19 102 ASP A CA 1
ATOM 819 C C . ASP A 1 102 ? -0.456 5.059 -3.131 1 86.19 102 ASP A C 1
ATOM 821 O O . ASP A 1 102 ? 0.61 5.008 -2.514 1 86.19 102 ASP A O 1
ATOM 825 N N . ALA A 1 103 ? -1.544 5.562 -2.682 1 88.38 103 ALA A N 1
ATOM 826 C CA . ALA A 1 103 ? -1.544 6.207 -1.372 1 88.38 103 ALA A CA 1
ATOM 827 C C . ALA A 1 103 ? -1.265 5.199 -0.262 1 88.38 103 ALA A C 1
ATOM 829 O O . ALA A 1 103 ? -0.493 5.477 0.659 1 88.38 103 ALA A O 1
ATOM 830 N N . ILE A 1 104 ? -1.869 4.078 -0.386 1 88.62 104 ILE A N 1
ATOM 831 C CA . ILE A 1 104 ? -1.663 3.033 0.612 1 88.62 104 ILE A CA 1
ATOM 832 C C . ILE A 1 104 ? -0.207 2.574 0.583 1 88.62 104 ILE A C 1
ATOM 834 O O . ILE A 1 104 ? 0.427 2.434 1.632 1 88.62 104 ILE A O 1
ATOM 838 N N . GLY A 1 105 ? 0.28 2.363 -0.594 1 90 105 GLY A N 1
ATOM 839 C CA . GLY A 1 105 ? 1.682 1.999 -0.727 1 90 105 GLY A CA 1
ATOM 840 C C . GLY A 1 105 ? 2.625 3.029 -0.132 1 90 105 GLY A C 1
ATOM 841 O O . GLY A 1 105 ? 3.586 2.674 0.554 1 90 105 GLY A O 1
ATOM 842 N N . GLN A 1 106 ? 2.332 4.285 -0.352 1 90.44 106 GLN A N 1
ATOM 843 C CA . GLN A 1 106 ? 3.137 5.359 0.223 1 90.44 106 GLN A CA 1
ATOM 844 C C . GLN A 1 106 ? 3.033 5.367 1.746 1 90.44 106 GLN A C 1
ATOM 846 O O . GLN A 1 106 ? 4.031 5.586 2.439 1 90.44 106 GLN A O 1
ATOM 851 N N . GLY A 1 107 ? 1.83 5.117 2.189 1 91.56 107 GLY A N 1
ATOM 852 C CA . GLY A 1 107 ? 1.662 5.012 3.631 1 91.56 107 GLY A CA 1
ATOM 853 C C . GLY A 1 107 ? 2.576 3.98 4.266 1 91.56 107 GLY A C 1
ATOM 854 O O . GLY A 1 107 ? 3.213 4.254 5.285 1 91.56 107 GLY A O 1
ATOM 855 N N . HIS A 1 108 ? 2.689 2.896 3.641 1 89.12 108 HIS A N 1
ATOM 856 C CA . HIS A 1 108 ? 3.557 1.832 4.129 1 89.12 108 HIS A CA 1
ATOM 857 C C . HIS A 1 108 ? 5.02 2.266 4.117 1 89.12 108 HIS A C 1
ATOM 859 O O . HIS A 1 108 ? 5.754 2.018 5.078 1 89.12 108 HIS A O 1
ATOM 865 N N . LEU A 1 109 ? 5.391 2.873 3.033 1 90.44 109 LEU A N 1
ATOM 866 C CA . LEU A 1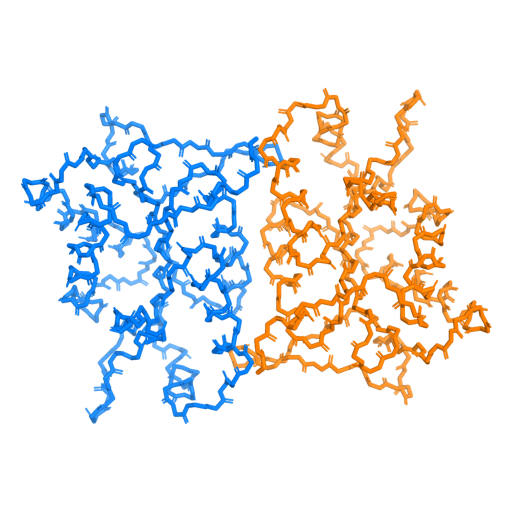 109 ? 6.781 3.303 2.908 1 90.44 109 LEU A CA 1
ATOM 867 C C . LEU A 1 109 ? 7.148 4.289 4.012 1 90.44 109 LEU A C 1
ATOM 869 O O . LEU A 1 109 ? 8.211 4.18 4.621 1 90.44 109 LEU A O 1
ATOM 873 N N . TYR A 1 110 ? 6.27 5.152 4.297 1 92.44 110 TYR A N 1
ATOM 874 C CA . TYR A 1 110 ? 6.582 6.215 5.25 1 92.44 110 TYR A CA 1
ATOM 875 C C . TYR A 1 110 ? 6.508 5.703 6.684 1 92.44 110 TYR A C 1
ATOM 877 O O . TYR A 1 110 ? 7.152 6.25 7.578 1 92.44 110 TYR A O 1
ATOM 885 N N . ARG A 1 111 ? 5.797 4.66 6.852 1 91.12 111 ARG A N 1
ATOM 886 C CA . ARG A 1 111 ? 5.664 4.102 8.195 1 91.12 111 ARG A CA 1
ATOM 887 C C . ARG A 1 111 ? 6.973 3.482 8.664 1 91.12 111 ARG A C 1
ATOM 889 O O . ARG A 1 111 ? 7.223 3.379 9.867 1 91.12 111 ARG A O 1
ATOM 896 N N . ILE A 1 112 ? 7.805 3.182 7.777 1 82.38 112 ILE A N 1
ATOM 897 C CA . ILE A 1 112 ? 9.086 2.566 8.102 1 82.38 112 ILE A CA 1
ATOM 898 C C . ILE A 1 112 ? 9.945 3.549 8.891 1 82.38 112 ILE A C 1
ATOM 900 O O . ILE A 1 112 ? 10.703 3.145 9.781 1 82.38 112 ILE A O 1
ATOM 904 N N . GLN A 1 113 ? 9.719 4.801 8.609 1 86.81 113 GLN A N 1
ATOM 905 C CA . GLN A 1 113 ? 10.617 5.789 9.203 1 86.81 113 GLN A CA 1
ATOM 906 C C . GLN A 1 113 ? 9.883 6.676 10.195 1 86.81 113 GLN A C 1
ATOM 908 O O . GLN A 1 113 ? 10.508 7.422 10.961 1 86.81 113 GLN A O 1
ATOM 913 N N . ASN A 1 114 ? 8.562 6.543 10.156 1 91.94 114 ASN A N 1
ATOM 914 C CA . ASN A 1 114 ? 7.773 7.434 11 1 91.94 114 ASN A CA 1
ATOM 915 C C . ASN A 1 114 ? 6.883 6.648 11.961 1 91.94 114 ASN A C 1
ATOM 917 O O . ASN A 1 114 ? 6.453 5.539 11.648 1 91.94 114 ASN A O 1
ATOM 921 N N . LYS A 1 115 ? 6.598 7.168 13.055 1 92.31 115 LYS A N 1
ATOM 922 C CA . LYS A 1 115 ? 5.754 6.531 14.055 1 92.31 115 LYS A CA 1
ATOM 923 C C . LYS A 1 115 ? 4.297 6.492 13.609 1 92.31 115 LYS A C 1
ATOM 925 O O . LYS A 1 115 ? 3.588 5.516 13.859 1 92.31 115 LYS A O 1
ATOM 930 N N . PHE A 1 116 ? 3.908 7.598 13.023 1 93.19 116 PHE A N 1
ATOM 931 C CA . PHE A 1 116 ? 2.541 7.73 12.531 1 93.19 116 PHE A CA 1
ATOM 932 C C . PHE A 1 116 ? 2.527 8.258 11.102 1 93.19 116 PHE A C 1
ATOM 934 O O . PHE A 1 116 ? 3.438 8.984 10.695 1 93.19 116 PHE A O 1
ATOM 941 N N . VAL A 1 117 ? 1.533 7.852 10.359 1 94.69 117 VAL A N 1
ATOM 942 C CA . VAL A 1 117 ? 1.32 8.367 9.008 1 94.69 117 VAL A CA 1
ATOM 943 C C . VAL A 1 117 ? -0.115 8.867 8.867 1 94.69 117 VAL A C 1
ATOM 945 O O . VAL A 1 117 ? -1.062 8.18 9.258 1 94.69 117 VAL A O 1
ATOM 948 N N . PHE A 1 118 ? -0.253 10.086 8.422 1 95.19 118 PHE A N 1
ATOM 949 C CA . PHE A 1 118 ? -1.541 10.664 8.055 1 95.19 118 PHE A CA 1
ATOM 950 C C . PHE A 1 118 ? -1.695 10.734 6.543 1 95.19 118 PHE A C 1
ATOM 952 O O . PHE A 1 118 ? -1 11.5 5.875 1 95.19 118 PHE A O 1
ATOM 959 N N . LEU A 1 119 ? -2.547 9.906 6.059 1 93.81 119 LEU A N 1
ATOM 960 C CA . LEU A 1 119 ? -2.92 9.953 4.648 1 93.81 119 LEU A CA 1
ATOM 961 C C . LEU A 1 119 ? -4.195 10.766 4.449 1 93.81 119 LEU A C 1
ATOM 963 O O . LEU A 1 119 ? -5.27 10.359 4.906 1 93.81 119 LEU A O 1
ATOM 967 N N . ILE A 1 120 ? -4.031 11.852 3.758 1 92.56 120 ILE A N 1
ATOM 968 C CA . ILE A 1 120 ? -5.188 12.695 3.467 1 92.56 120 ILE A CA 1
ATOM 969 C C . ILE A 1 120 ? -5.566 12.562 1.995 1 92.56 120 ILE A C 1
ATOM 971 O O . ILE A 1 120 ? -4.887 13.102 1.119 1 92.56 120 ILE A O 1
ATOM 975 N N . LEU A 1 121 ? -6.648 11.867 1.785 1 90.56 121 LEU A N 1
ATOM 976 C CA . LEU A 1 121 ? -7.129 11.602 0.434 1 90.56 121 LEU A CA 1
ATOM 977 C C . LEU A 1 121 ? -8.242 12.578 0.05 1 90.56 121 LEU A C 1
ATOM 979 O O . LEU A 1 121 ? -9.336 12.531 0.616 1 90.56 121 LEU A O 1
ATOM 983 N N . ILE A 1 122 ? -7.941 13.336 -0.924 1 89.5 122 ILE A N 1
ATOM 984 C CA . ILE A 1 122 ? -8.852 14.398 -1.317 1 89.5 122 ILE A CA 1
ATOM 985 C C . ILE A 1 122 ? -9.656 13.969 -2.543 1 89.5 122 ILE A C 1
ATOM 987 O O . ILE A 1 122 ? -9.086 13.664 -3.594 1 89.5 122 ILE A O 1
ATOM 991 N N . PHE A 1 123 ? -10.953 13.992 -2.393 1 87.94 123 PHE A N 1
ATOM 992 C CA . PHE A 1 123 ? -11.836 13.609 -3.486 1 87.94 123 PHE A CA 1
ATOM 993 C C . PHE A 1 123 ? -12.25 14.828 -4.301 1 87.94 123 PHE A C 1
ATOM 995 O O . PHE A 1 123 ? -12.734 15.82 -3.748 1 87.94 123 PHE A O 1
ATOM 1002 N N . SER A 1 124 ? -12.055 14.656 -5.57 1 84.88 124 SER A N 1
ATOM 1003 C CA . SER A 1 124 ? -12.492 15.711 -6.477 1 84.88 124 SER A CA 1
ATOM 1004 C C . SER A 1 124 ? -13.992 15.664 -6.703 1 84.88 124 SER A C 1
ATOM 1006 O O . SER A 1 124 ? -14.656 14.688 -6.336 1 84.88 124 SER A O 1
ATOM 1008 N N . GLN A 1 125 ? -14.43 16.672 -7.406 1 84.81 125 GLN A N 1
ATOM 1009 C CA . GLN A 1 125 ? -15.844 16.75 -7.754 1 84.81 125 GLN A CA 1
ATOM 1010 C C . GLN A 1 125 ? -16.25 15.594 -8.664 1 84.81 125 GLN A C 1
ATOM 1012 O O . GLN A 1 125 ? -17.375 15.094 -8.578 1 84.81 125 GLN A O 1
ATOM 1017 N N . GLU A 1 126 ? -15.383 15.18 -9.516 1 84.56 126 GLU A N 1
ATOM 1018 C CA . GLU A 1 126 ? -15.664 14.102 -10.461 1 84.56 126 GLU A CA 1
ATOM 1019 C C . GLU A 1 126 ? -15.883 12.773 -9.742 1 84.56 126 GLU A C 1
ATOM 1021 O O . GLU A 1 126 ? -16.516 11.859 -10.281 1 84.56 126 GLU A O 1
ATOM 1026 N N . ARG A 1 127 ? -15.43 12.734 -8.484 1 86.44 127 ARG A N 1
ATOM 1027 C CA . ARG A 1 127 ? -15.523 11.484 -7.73 1 86.44 127 ARG A CA 1
ATOM 1028 C C . ARG A 1 127 ? -16.5 11.617 -6.566 1 86.44 127 ARG A C 1
ATOM 1030 O O . ARG A 1 127 ? -16.422 10.867 -5.59 1 86.44 127 ARG A O 1
ATOM 1037 N N . LYS A 1 128 ? -17.312 12.508 -6.789 1 86.19 128 LYS A N 1
ATOM 1038 C CA . LYS A 1 128 ? -18.266 12.836 -5.734 1 86.19 128 LYS A CA 1
ATOM 1039 C C . LYS A 1 128 ? -19.125 11.625 -5.391 1 86.19 128 LYS A C 1
ATOM 1041 O O . LYS A 1 128 ? -19.422 11.375 -4.215 1 86.19 128 LYS A O 1
ATOM 1046 N N . GLN A 1 129 ? -19.516 10.883 -6.367 1 88.25 129 GLN A N 1
ATOM 1047 C CA . GLN A 1 129 ? -20.391 9.742 -6.121 1 88.25 129 GLN A CA 1
ATOM 1048 C C . GLN A 1 129 ? -1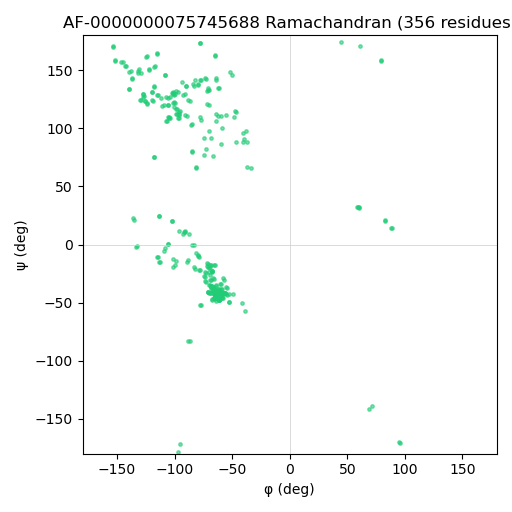9.672 8.648 -5.332 1 88.25 129 GLN A C 1
ATOM 1050 O O . GLN A 1 129 ? -20.25 8.023 -4.449 1 88.25 129 GLN A O 1
ATOM 1055 N N . VAL A 1 130 ? -18.438 8.461 -5.621 1 86.06 130 VAL A N 1
ATOM 1056 C CA . VAL A 1 130 ? -17.641 7.488 -4.887 1 86.06 130 VAL A CA 1
ATOM 1057 C C . VAL A 1 130 ? -17.547 7.895 -3.416 1 86.06 130 VAL A C 1
ATOM 1059 O O . VAL A 1 130 ? -17.703 7.055 -2.525 1 86.06 130 VAL A O 1
ATOM 1062 N N . TYR A 1 131 ? -17.328 9.148 -3.209 1 86.12 131 TYR A N 1
ATOM 1063 C CA . TYR A 1 131 ? -17.25 9.656 -1.843 1 86.12 131 TYR A CA 1
ATOM 1064 C C . TYR A 1 131 ? -18.547 9.375 -1.081 1 86.12 131 TYR A C 1
ATOM 1066 O O . TYR A 1 131 ? -18.516 8.875 0.046 1 86.12 131 TYR A O 1
ATOM 1074 N N . TYR A 1 132 ? -19.609 9.648 -1.728 1 86.69 132 TYR A N 1
ATOM 1075 C CA . TYR A 1 132 ? -20.891 9.445 -1.077 1 86.69 132 TYR A CA 1
ATOM 1076 C C . TYR A 1 132 ? -21.156 7.969 -0.823 1 86.69 132 TYR A C 1
ATOM 1078 O O . TYR A 1 132 ? -21.75 7.602 0.194 1 86.69 132 TYR A O 1
ATOM 1086 N N . ASP A 1 133 ? -20.75 7.168 -1.695 1 86.69 133 ASP A N 1
ATOM 1087 C CA . ASP A 1 133 ? -20.922 5.727 -1.513 1 86.69 133 ASP A CA 1
ATOM 1088 C C . ASP A 1 133 ? -20.109 5.23 -0.313 1 86.69 133 ASP A C 1
ATOM 1090 O O . ASP A 1 133 ? -20.594 4.387 0.452 1 86.69 133 ASP A O 1
ATOM 1094 N N . ILE A 1 134 ? -18.984 5.734 -0.17 1 84.94 134 ILE A N 1
ATOM 1095 C CA . ILE A 1 134 ? -18.156 5.379 0.976 1 84.94 134 ILE A CA 1
ATOM 1096 C C . ILE A 1 134 ? -18.828 5.844 2.266 1 84.94 134 ILE A C 1
ATOM 1098 O O . ILE A 1 134 ? -18.891 5.09 3.24 1 84.94 134 ILE A O 1
ATOM 1102 N N . GLU A 1 135 ? -19.312 7.051 2.184 1 82.88 135 GLU A N 1
ATOM 1103 C CA . GLU A 1 135 ? -19.984 7.625 3.352 1 82.88 135 GLU A CA 1
ATOM 1104 C C . GLU A 1 135 ? -21.188 6.793 3.766 1 82.88 135 GLU A C 1
ATOM 1106 O O . GLU A 1 135 ? -21.484 6.672 4.957 1 82.88 135 GLU A O 1
ATOM 1111 N N . LYS A 1 136 ? -21.812 6.234 2.807 1 84.62 136 LYS A N 1
ATOM 1112 C CA . LYS A 1 136 ? -23.016 5.438 3.068 1 84.62 136 LYS A CA 1
ATOM 1113 C C . LYS A 1 136 ? -22.641 4.008 3.453 1 84.62 136 LYS A C 1
ATOM 1115 O O . LYS A 1 136 ? -23.531 3.178 3.689 1 84.62 136 LYS A O 1
ATOM 1120 N N . GLY A 1 137 ? -21.375 3.678 3.496 1 83.81 137 GLY A N 1
ATOM 1121 C CA . GLY A 1 137 ? -20.922 2.367 3.936 1 83.81 137 GLY A CA 1
ATOM 1122 C C . GLY A 1 137 ? -20.984 1.317 2.842 1 83.81 137 GLY A C 1
ATOM 1123 O O . GLY A 1 137 ? -20.969 0.118 3.125 1 83.81 137 GLY A O 1
ATOM 1124 N N . LYS A 1 138 ? -21.016 1.804 1.619 1 86.75 138 LYS A N 1
ATOM 1125 C CA . LYS A 1 138 ? -21.156 0.857 0.518 1 86.75 138 LYS A CA 1
ATOM 1126 C C . LYS A 1 138 ? -19.828 0.178 0.196 1 86.75 138 LYS A C 1
ATOM 1128 O O . LYS A 1 138 ? -19.797 -0.79 -0.566 1 86.75 138 LYS A O 1
ATOM 1133 N N . GLU A 1 139 ? -18.766 0.662 0.761 1 86.75 139 GLU A N 1
ATOM 1134 C CA . GLU A 1 139 ? -17.453 0.07 0.497 1 86.75 139 GLU A CA 1
ATOM 1135 C C . GLU A 1 139 ? -16.844 -0.498 1.772 1 86.75 139 GLU A C 1
ATOM 1137 O O . GLU A 1 139 ? -15.836 0.015 2.262 1 86.75 139 GLU A O 1
ATOM 1142 N N . SER A 1 140 ? -17.375 -1.618 2.141 1 84.62 140 SER A N 1
ATOM 1143 C CA . SER A 1 140 ? -16.969 -2.24 3.396 1 84.62 140 SER A CA 1
ATOM 1144 C C . SER A 1 140 ? -15.523 -2.734 3.324 1 84.62 140 SER A C 1
ATOM 1146 O O . SER A 1 140 ? -14.781 -2.664 4.312 1 84.62 140 SER A O 1
ATOM 1148 N N . ASP A 1 141 ? -15.125 -3.205 2.188 1 84.06 141 ASP A N 1
ATOM 1149 C CA . ASP A 1 141 ? -13.75 -3.686 2.023 1 84.06 141 ASP A CA 1
ATOM 1150 C C . ASP A 1 141 ? -12.75 -2.553 2.209 1 84.06 141 ASP A C 1
ATOM 1152 O O . ASP A 1 141 ? -11.695 -2.742 2.828 1 84.06 141 ASP A O 1
ATOM 1156 N N . LEU A 1 142 ? -13.094 -1.453 1.67 1 84.94 142 LEU A N 1
ATOM 1157 C CA . LEU A 1 142 ? -12.242 -0.283 1.845 1 84.94 142 LEU A CA 1
ATOM 1158 C C . LEU A 1 142 ? -12.125 0.087 3.32 1 84.94 142 LEU A C 1
ATOM 1160 O O . LEU A 1 142 ? -11.016 0.306 3.822 1 84.94 142 LEU A O 1
ATOM 1164 N N . GLU A 1 143 ? -13.219 0.14 3.953 1 84.75 143 GLU A N 1
ATOM 1165 C CA . GLU A 1 143 ? -13.234 0.481 5.371 1 84.75 143 GLU A CA 1
ATOM 1166 C C . GLU A 1 143 ? -12.391 -0.501 6.184 1 84.75 143 GLU A C 1
ATOM 1168 O O . GLU A 1 143 ? -11.633 -0.095 7.066 1 84.75 143 GLU A O 1
ATOM 1173 N N . ASN A 1 144 ? -12.555 -1.689 5.863 1 83.81 144 ASN A N 1
ATOM 1174 C CA . ASN A 1 144 ? -11.773 -2.713 6.555 1 83.81 144 ASN A CA 1
ATOM 1175 C C . ASN A 1 144 ? -10.281 -2.539 6.32 1 83.81 144 ASN A C 1
ATOM 1177 O O . ASN A 1 144 ? -9.477 -2.689 7.246 1 83.81 144 ASN A O 1
ATOM 1181 N N . THR A 1 145 ? -9.953 -2.238 5.121 1 84.62 145 THR A N 1
ATOM 1182 C CA . THR A 1 145 ? -8.555 -2.023 4.77 1 84.62 145 THR A CA 1
ATOM 1183 C C . THR A 1 145 ? -7.973 -0.854 5.559 1 84.62 145 THR A C 1
ATOM 1185 O O . THR A 1 145 ? -6.906 -0.976 6.16 1 84.62 145 THR A O 1
ATOM 1188 N N . LEU A 1 146 ? -8.664 0.154 5.562 1 87.5 146 LEU A N 1
ATOM 1189 C CA . LEU A 1 146 ? -8.164 1.362 6.215 1 87.5 146 LEU A CA 1
ATOM 1190 C C . LEU A 1 146 ? -8.133 1.185 7.73 1 87.5 146 LEU A C 1
ATOM 1192 O O . LEU A 1 146 ? -7.223 1.689 8.398 1 87.5 146 LEU A O 1
ATOM 1196 N N . ARG A 1 147 ? -9.055 0.494 8.258 1 85.19 147 ARG A N 1
ATOM 1197 C CA . ARG A 1 147 ? -9.055 0.178 9.68 1 85.19 147 ARG A CA 1
ATOM 1198 C C . ARG A 1 147 ? -7.84 -0.671 10.055 1 85.19 147 ARG A C 1
ATOM 1200 O O . ARG A 1 147 ? -7.238 -0.476 11.109 1 85.19 147 ARG A O 1
ATOM 1207 N N . TYR A 1 148 ? -7.551 -1.585 9.234 1 83.44 148 TYR A N 1
ATOM 1208 C CA . TYR A 1 148 ? -6.383 -2.422 9.477 1 83.44 148 TYR A CA 1
ATOM 1209 C C . TYR A 1 148 ? -5.113 -1.581 9.531 1 83.44 148 TYR A C 1
ATOM 1211 O O . TYR A 1 148 ? -4.262 -1.791 10.398 1 83.44 148 TYR A O 1
ATOM 1219 N N . LEU A 1 149 ? -5.004 -0.665 8.625 1 87.06 149 LEU A N 1
ATOM 1220 C CA . LEU A 1 149 ? -3.846 0.22 8.602 1 87.06 149 LEU A CA 1
ATOM 1221 C C . LEU A 1 149 ? -3.748 1.025 9.891 1 87.06 149 LEU A C 1
ATOM 1223 O O . LEU A 1 149 ? -2.662 1.174 10.461 1 87.06 149 LEU A O 1
ATOM 1227 N N . GLU A 1 150 ? -4.848 1.46 10.312 1 87.19 150 GLU A N 1
ATOM 1228 C CA . GLU A 1 150 ? -4.875 2.254 11.539 1 87.19 150 GLU A CA 1
ATOM 1229 C C . GLU A 1 150 ? -4.52 1.407 12.758 1 87.19 150 GLU A C 1
ATOM 1231 O O . GLU A 1 150 ? -3.652 1.783 13.547 1 87.19 150 GLU A O 1
ATOM 1236 N N . GLU A 1 151 ? -5.09 0.271 12.891 1 83.06 151 GLU A N 1
ATOM 1237 C CA . GLU A 1 151 ? -4.992 -0.56 14.094 1 83.06 151 GLU A CA 1
ATOM 1238 C C . GLU A 1 151 ? -3.611 -1.203 14.203 1 83.06 151 GLU A C 1
ATOM 1240 O O . GLU A 1 151 ? -3.092 -1.381 15.305 1 83.06 151 GLU A O 1
ATOM 1245 N N . ASN A 1 152 ? -3.029 -1.473 13.086 1 81.31 152 ASN A N 1
ATOM 1246 C CA . ASN A 1 152 ? -1.834 -2.307 13.148 1 81.31 152 ASN A CA 1
ATOM 1247 C C . ASN A 1 152 ? -0.584 -1.529 12.742 1 81.31 152 ASN A C 1
ATOM 1249 O O . ASN A 1 152 ? 0.536 -1.956 13.031 1 81.31 152 ASN A O 1
ATOM 1253 N N . MET A 1 153 ? -0.831 -0.326 12.102 1 85.06 153 MET A N 1
ATOM 1254 C CA . MET A 1 153 ? 0.359 0.305 11.539 1 85.06 153 MET A CA 1
ATOM 1255 C C . MET A 1 153 ? 0.408 1.788 11.891 1 85.06 153 MET A C 1
ATOM 1257 O O . MET A 1 153 ? 1.342 2.492 11.5 1 85.06 153 MET A O 1
ATOM 1261 N N . ASN A 1 154 ? -0.609 2.291 12.594 1 89 154 ASN A N 1
ATOM 1262 C CA . ASN A 1 154 ? -0.69 3.709 12.922 1 89 154 ASN A CA 1
ATOM 1263 C C . ASN A 1 154 ? -0.702 4.578 11.672 1 89 154 ASN A C 1
ATOM 1265 O O . ASN A 1 154 ? -0.087 5.648 11.648 1 89 154 ASN A O 1
ATOM 1269 N N . ILE A 1 155 ? -1.302 4.008 10.617 1 91.19 155 ILE A N 1
ATOM 1270 C CA . ILE A 1 155 ? -1.578 4.781 9.414 1 91.19 155 ILE A CA 1
ATOM 1271 C C . ILE A 1 155 ? -3.031 5.25 9.422 1 91.19 155 ILE A C 1
ATOM 1273 O O . ILE A 1 155 ? -3.951 4.445 9.281 1 91.19 155 ILE A O 1
ATOM 1277 N N . PHE A 1 156 ? -3.18 6.508 9.547 1 91.94 156 PHE A N 1
ATOM 1278 C CA . PHE A 1 156 ? -4.5 7.121 9.617 1 91.94 156 PHE A CA 1
ATOM 1279 C C . PHE A 1 156 ? -4.898 7.707 8.273 1 91.94 156 PHE A C 1
ATOM 1281 O O . PHE A 1 156 ? -4.137 8.461 7.668 1 91.94 156 PHE A O 1
ATOM 1288 N N . THR A 1 157 ? -6.07 7.355 7.84 1 91.62 157 THR A N 1
ATOM 1289 C CA . THR A 1 157 ? -6.512 7.805 6.527 1 91.62 157 THR A CA 1
ATOM 1290 C C . THR A 1 157 ? -7.715 8.734 6.648 1 91.62 157 THR A C 1
ATOM 1292 O O . THR A 1 157 ? -8.703 8.398 7.309 1 91.62 157 THR A O 1
ATOM 1295 N N . TYR A 1 158 ? -7.586 9.852 6.027 1 91.19 158 TYR A N 1
ATOM 1296 C CA . TYR A 1 158 ? -8.656 10.836 5.949 1 91.19 158 TYR A CA 1
ATOM 1297 C C . TYR A 1 158 ? -9.219 10.914 4.535 1 91.19 158 TYR A C 1
ATOM 1299 O O . TYR A 1 158 ? -8.477 11.156 3.58 1 91.19 158 TYR A O 1
ATOM 1307 N N . LEU A 1 159 ? -10.469 10.633 4.438 1 89.19 159 LEU A N 1
ATOM 1308 C CA . LEU A 1 159 ? -11.188 10.852 3.188 1 89.19 159 LEU A CA 1
ATOM 1309 C C . LEU A 1 159 ? -11.914 12.195 3.207 1 89.19 159 LEU A C 1
ATOM 1311 O O . LEU A 1 159 ? -12.891 12.367 3.947 1 89.19 159 LEU A O 1
ATOM 1315 N N . VAL A 1 160 ? -11.414 13.133 2.342 1 87.94 160 VAL A N 1
ATOM 1316 C CA . VAL A 1 160 ? -11.914 14.5 2.461 1 87.94 160 VAL A CA 1
ATOM 1317 C C . VAL A 1 160 ? -12.406 14.992 1.101 1 87.94 160 VAL A C 1
ATOM 1319 O O . VAL A 1 160 ? -11.711 14.852 0.095 1 87.94 160 VAL A O 1
ATOM 1322 N N . PRO A 1 161 ? -13.617 15.523 1.044 1 86.19 161 PRO A N 1
ATOM 1323 C CA . PRO A 1 161 ? -14.117 16.078 -0.215 1 86.19 161 PRO A CA 1
ATOM 1324 C C . PRO A 1 161 ? -13.578 17.484 -0.497 1 86.19 161 PRO A C 1
ATOM 1326 O O . PRO A 1 161 ? -13.484 18.312 0.414 1 86.19 161 PRO A O 1
ATOM 1329 N N . SER A 1 162 ? -13.211 17.703 -1.743 1 87.25 162 SER A N 1
ATOM 1330 C CA . SER A 1 162 ? -12.828 19.047 -2.16 1 87.25 162 SER A CA 1
ATOM 1331 C C . SER A 1 162 ? -14.031 19.812 -2.701 1 87.25 162 SER A C 1
ATOM 1333 O O . SER A 1 162 ? -13.875 20.828 -3.389 1 87.25 162 SER A O 1
ATOM 1335 N N . PHE A 1 163 ? -15.188 19.297 -2.529 1 84.81 163 PHE A N 1
ATOM 1336 C CA . PHE A 1 163 ? -16.453 19.891 -2.967 1 84.81 163 PHE A CA 1
ATOM 1337 C C . PHE A 1 163 ? -17.406 20.047 -1.793 1 84.81 163 PHE A C 1
ATOM 1339 O O . PHE A 1 163 ? -17.188 19.469 -0.725 1 84.81 163 PHE A O 1
ATOM 1346 N N . LYS A 1 164 ? -18.375 20.891 -2.051 1 81.19 164 LYS A N 1
ATOM 1347 C CA . LYS A 1 164 ? -19.359 21.125 -0.997 1 81.19 164 LYS A CA 1
ATOM 1348 C C . LYS A 1 164 ? -20.266 19.906 -0.811 1 81.19 164 LYS A C 1
ATOM 1350 O O . LYS A 1 164 ? -20.797 19.375 -1.784 1 81.19 164 LYS A O 1
ATOM 1355 N N . LEU A 1 165 ? -20.219 19.422 0.404 1 78.06 165 LEU A N 1
ATOM 1356 C CA . LEU A 1 165 ? -21.078 18.281 0.72 1 78.06 165 LEU A CA 1
ATOM 1357 C C . LEU A 1 165 ? -22.531 18.703 0.758 1 78.06 165 LEU A C 1
ATOM 1359 O O . LEU A 1 165 ? -22.859 19.828 1.146 1 78.06 165 LEU A O 1
ATOM 1363 N N . LYS A 1 166 ? -23.234 17.844 0.081 1 67.19 166 LYS A N 1
ATOM 1364 C CA . LYS A 1 166 ? -24.672 18.062 0.159 1 67.19 166 LYS A CA 1
ATOM 1365 C C . LYS A 1 166 ? -25.25 17.453 1.435 1 67.19 166 LYS A C 1
ATOM 1367 O O . LYS A 1 166 ? -24.812 16.391 1.876 1 67.19 166 LYS A O 1
ATOM 1372 N N . GLY A 1 167 ? -26.172 18.172 1.97 1 58.62 167 GLY A N 1
ATOM 1373 C CA . GLY A 1 167 ? -26.938 17.688 3.107 1 58.62 167 GLY A CA 1
ATOM 1374 C C . GLY A 1 167 ? -26.109 17.578 4.379 1 58.62 167 GLY A C 1
ATOM 1375 O O . GLY A 1 167 ? -25.281 18.438 4.66 1 58.62 167 GLY A O 1
ATOM 1376 N N . THR A 1 168 ? -26.406 16.5 5.133 1 48.34 168 THR A N 1
ATOM 1377 C CA . THR A 1 168 ? -25.797 16.234 6.43 1 48.34 168 THR A CA 1
ATOM 1378 C C . THR A 1 168 ? -24.5 15.445 6.262 1 48.34 168 THR A C 1
ATOM 1380 O O . THR A 1 168 ? -24 14.859 7.223 1 48.34 168 THR A O 1
ATOM 1383 N N . ALA A 1 169 ? -24.047 15.305 5.02 1 45.59 169 ALA A N 1
ATOM 1384 C CA . ALA A 1 169 ? -22.875 14.461 4.816 1 45.59 169 ALA A CA 1
ATOM 1385 C C . ALA A 1 169 ? -21.641 15.047 5.512 1 45.59 169 ALA A C 1
ATOM 1387 O O . ALA A 1 169 ? -21.422 16.266 5.449 1 45.59 169 ALA A O 1
ATOM 1388 N N . VAL A 1 170 ? -21.328 14.406 6.555 1 45.62 170 VAL A N 1
ATOM 1389 C CA . VAL A 1 170 ? -20.156 14.805 7.344 1 45.62 170 VAL A CA 1
ATOM 1390 C C . VAL A 1 170 ? -18.891 14.211 6.734 1 45.62 170 VAL A C 1
ATOM 1392 O O . VAL A 1 170 ? -18.953 13.195 6.035 1 45.62 170 VAL A O 1
ATOM 1395 N N . ARG A 1 171 ? -17.906 14.984 6.656 1 48.44 171 ARG A N 1
ATOM 1396 C CA . ARG A 1 171 ? -16.562 14.508 6.352 1 48.44 171 ARG A CA 1
ATOM 1397 C C . ARG A 1 171 ? -16.312 13.156 7.008 1 48.44 171 ARG A C 1
ATOM 1399 O O . ARG A 1 171 ? -16.516 12.992 8.211 1 48.44 171 ARG A O 1
ATOM 1406 N N . LYS A 1 172 ? -16.672 11.961 6.293 1 48.12 172 LYS A N 1
ATOM 1407 C CA . LYS A 1 172 ? -16.328 10.695 6.934 1 48.12 172 LYS A CA 1
ATOM 1408 C C . LYS A 1 172 ? -14.812 10.492 6.965 1 48.12 172 LYS A C 1
ATOM 1410 O O . LYS A 1 172 ? -14.141 10.641 5.941 1 48.12 172 LYS A O 1
ATOM 1415 N N . VAL A 1 173 ? -14.227 10.914 7.988 1 48.69 173 VAL A N 1
ATOM 1416 C CA . VAL A 1 173 ? -12.883 10.398 8.25 1 48.69 173 VAL A CA 1
ATOM 1417 C C . VAL A 1 173 ? -12.961 8.906 8.586 1 48.69 173 VAL A C 1
ATOM 1419 O O . VAL A 1 173 ? -13.82 8.477 9.352 1 48.69 173 VAL A O 1
ATOM 1422 N N . ILE A 1 174 ? -13.141 7.988 7.75 1 43.25 174 ILE A N 1
ATOM 1423 C CA . ILE A 1 174 ? -12.969 6.617 8.219 1 43.25 174 ILE A CA 1
ATOM 1424 C C . ILE A 1 174 ? -11.797 6.551 9.195 1 43.25 174 ILE A C 1
ATOM 1426 O O . ILE A 1 174 ? -10.633 6.594 8.789 1 43.25 174 ILE A O 1
ATOM 1430 N N . PRO A 1 175 ? -12.398 6.613 10.516 1 44.53 175 PRO A N 1
ATOM 1431 C CA . PRO A 1 175 ? -12.156 7.309 11.781 1 44.53 175 PRO A CA 1
ATOM 1432 C C . PRO A 1 175 ? -10.805 6.949 12.406 1 44.53 175 PRO A C 1
ATOM 1434 O O . PRO A 1 175 ? -10.281 5.863 12.156 1 44.53 175 PRO A O 1
ATOM 1437 N N . PHE A 1 176 ? -9.844 7.867 12.438 1 39.84 176 PHE A N 1
ATOM 1438 C CA . PHE A 1 176 ? -9.141 7.867 13.719 1 39.84 176 PHE A CA 1
ATOM 1439 C C . PHE A 1 176 ? -10.094 7.508 14.859 1 39.84 176 PHE A C 1
ATOM 1441 O O . PHE A 1 176 ? -10.977 8.289 15.211 1 39.84 176 PHE A O 1
ATOM 1448 N N . SER A 1 177 ? -10.617 6.434 14.984 1 35.66 177 SER A N 1
ATOM 1449 C CA . SER A 1 177 ? -11.352 6.285 16.234 1 35.66 177 SER A CA 1
ATOM 1450 C C . SER A 1 177 ? -10.523 6.773 17.422 1 35.66 177 SER A C 1
ATOM 1452 O O . SER A 1 177 ? -9.484 6.195 17.75 1 35.66 177 SER A O 1
ATOM 1454 N N . PRO A 1 178 ? -10.586 7.961 17.75 1 29.86 178 PRO A N 1
ATOM 1455 C CA . PRO A 1 178 ? -9.969 8.312 19.031 1 29.86 178 PRO A CA 1
ATOM 1456 C C . PRO A 1 178 ? -10.188 7.246 20.109 1 29.86 178 PRO A C 1
ATOM 1458 O O . PRO A 1 178 ? -9.5 7.25 21.141 1 29.86 178 PRO A O 1
ATOM 1461 N N . TRP A 1 179 ? -11.406 6.91 20.422 1 24.08 179 TRP A N 1
ATOM 1462 C CA . TRP A 1 179 ? -11.906 6.355 21.688 1 24.08 179 TRP A CA 1
ATOM 1463 C C . TRP A 1 179 ? -11.477 4.902 21.844 1 24.08 179 TRP A C 1
ATOM 1465 O O . TRP A 1 179 ? -11.672 4.086 20.953 1 24.08 179 TRP A O 1
ATOM 1475 N N . GLU A 1 180 ? -10.344 4.43 22.266 1 24.94 180 GLU A N 1
ATOM 1476 C CA . GLU A 1 180 ? -10.695 3.414 23.25 1 24.94 180 GLU A CA 1
ATOM 1477 C C . GLU A 1 180 ? -11.719 3.943 24.25 1 24.94 180 GLU A C 1
ATOM 1479 O O . GLU A 1 180 ? -11.664 5.105 24.656 1 24.94 180 GLU A O 1
ATOM 1484 N N . MET B 1 1 ? -14.242 -7.516 7.73 1 34.78 1 MET B N 1
ATOM 1485 C CA . MET B 1 1 ? -13.383 -8.516 8.359 1 34.78 1 MET B CA 1
ATOM 1486 C C . MET B 1 1 ? -11.945 -8.023 8.438 1 34.78 1 MET B C 1
ATOM 1488 O O . MET B 1 1 ? -11.438 -7.406 7.5 1 34.78 1 MET B O 1
ATOM 1492 N N . SER B 1 2 ? -11.453 -7.754 9.609 1 45.31 2 SER B N 1
ATOM 1493 C CA . SER B 1 2 ? -10.062 -7.418 9.906 1 45.31 2 SER B CA 1
ATOM 1494 C C . SER B 1 2 ? -9.102 -8.453 9.32 1 45.31 2 SER B C 1
ATOM 1496 O O . SER B 1 2 ? -9.523 -9.539 8.93 1 45.31 2 SER B O 1
ATOM 1498 N N . PHE B 1 3 ? -7.879 -8.031 8.914 1 54.44 3 PHE B N 1
ATOM 1499 C CA . PHE B 1 3 ? -6.828 -8.961 8.523 1 54.44 3 PHE B CA 1
ATOM 1500 C C . PHE B 1 3 ? -6.805 -10.164 9.461 1 54.44 3 PHE B C 1
ATOM 1502 O O . PHE B 1 3 ? -6.758 -10.008 10.688 1 54.44 3 PHE B O 1
ATOM 1509 N N . ALA B 1 4 ? -7.508 -11.125 9.211 1 56.09 4 ALA B N 1
ATOM 1510 C CA . ALA B 1 4 ? -7.469 -12.312 10.062 1 56.09 4 ALA B CA 1
ATOM 1511 C C . ALA B 1 4 ? -6.047 -12.859 10.18 1 56.09 4 ALA B C 1
ATOM 1513 O O . ALA B 1 4 ? -5.348 -13 9.172 1 56.09 4 ALA B O 1
ATOM 1514 N N . PRO B 1 5 ? -5.504 -12.727 11.391 1 61.44 5 PRO B N 1
ATOM 1515 C CA . PRO B 1 5 ? -4.211 -13.406 11.531 1 61.44 5 PRO B CA 1
ATOM 1516 C C . PRO B 1 5 ? -4.234 -14.836 11 1 61.44 5 PRO B C 1
ATOM 1518 O O . PRO B 1 5 ? -5.195 -15.57 11.227 1 61.44 5 PRO B O 1
ATOM 1521 N N . VAL B 1 6 ? -3.467 -15.047 9.961 1 70.44 6 VAL B N 1
ATOM 1522 C CA . VAL B 1 6 ? -3.465 -16.391 9.398 1 70.44 6 VAL B CA 1
ATOM 1523 C C . VAL B 1 6 ? -2.164 -17.109 9.758 1 70.44 6 VAL B C 1
ATOM 1525 O O . VAL B 1 6 ? -1.075 -16.547 9.57 1 70.44 6 VAL B O 1
ATOM 1528 N N . ARG B 1 7 ? -2.35 -18.281 10.344 1 80.94 7 ARG B N 1
ATOM 1529 C CA . ARG B 1 7 ? -1.193 -19.125 10.641 1 80.94 7 ARG B CA 1
ATOM 1530 C C . ARG B 1 7 ? -0.701 -19.844 9.383 1 80.94 7 ARG B C 1
ATOM 1532 O O . ARG B 1 7 ? -1.495 -20.172 8.508 1 80.94 7 ARG B O 1
ATOM 1539 N N . ARG B 1 8 ? 0.535 -19.969 9.242 1 89.56 8 ARG B N 1
ATOM 1540 C CA . ARG B 1 8 ? 1.185 -20.609 8.109 1 89.56 8 ARG B CA 1
ATOM 1541 C C . ARG B 1 8 ? 1.188 -22.125 8.266 1 89.56 8 ARG B C 1
ATOM 1543 O O . ARG B 1 8 ? 2.248 -22.734 8.43 1 89.56 8 ARG B O 1
ATOM 1550 N N . ARG B 1 9 ? -0.003 -22.703 8.227 1 89.25 9 ARG B N 1
ATOM 1551 C CA . ARG B 1 9 ? -0.215 -24.141 8.297 1 89.25 9 ARG B CA 1
ATOM 1552 C C . ARG B 1 9 ? -1.494 -24.547 7.57 1 89.25 9 ARG B C 1
ATOM 1554 O O . ARG B 1 9 ? -2.318 -23.688 7.234 1 89.25 9 ARG B O 1
ATOM 1561 N N . GLY B 1 10 ? -1.559 -25.812 7.191 1 92.31 10 GLY B N 1
ATOM 1562 C CA . GLY B 1 10 ? -2.766 -26.328 6.57 1 92.31 10 GLY B CA 1
ATOM 1563 C C . GLY B 1 10 ? -2.717 -26.312 5.055 1 92.31 10 GLY B C 1
ATOM 1564 O O . GLY B 1 10 ? -1.666 -26.047 4.465 1 92.31 10 GLY B O 1
ATOM 1565 N N . LYS B 1 11 ? -3.785 -26.578 4.48 1 93.75 11 LYS B N 1
ATOM 1566 C CA . LYS B 1 11 ? -3.885 -26.812 3.041 1 93.75 11 LYS B CA 1
ATOM 1567 C C . LYS B 1 11 ? -3.496 -25.562 2.256 1 93.75 11 LYS B C 1
ATOM 1569 O O . LYS B 1 11 ? -2.805 -25.656 1.24 1 93.75 11 LYS B O 1
ATOM 1574 N N . THR B 1 12 ? -3.977 -24.422 2.736 1 94.75 12 THR B N 1
ATOM 1575 C CA . THR B 1 12 ? -3.668 -23.188 2.023 1 94.75 12 THR B CA 1
ATOM 1576 C C . THR B 1 12 ? -2.174 -22.891 2.088 1 94.75 12 THR B C 1
ATOM 1578 O O . THR B 1 12 ? -1.593 -22.391 1.121 1 94.75 12 THR B O 1
ATOM 1581 N N . TRP B 1 13 ? -1.6 -23.172 3.186 1 94.75 13 TRP B N 1
ATOM 1582 C CA . TRP B 1 13 ? -0.165 -22.953 3.322 1 94.75 13 TRP B CA 1
ATOM 1583 C C . TRP B 1 13 ? 0.627 -23.906 2.447 1 94.75 13 TRP B C 1
ATOM 1585 O O . TRP B 1 13 ? 1.626 -23.531 1.836 1 94.75 13 TRP B O 1
ATOM 1595 N N . GLU B 1 14 ? 0.209 -25.156 2.404 1 95.56 14 GLU B N 1
ATOM 1596 C CA . GLU B 1 14 ? 0.836 -26.109 1.502 1 95.56 14 GLU B CA 1
ATOM 1597 C C . GLU B 1 14 ? 0.783 -25.625 0.056 1 95.56 14 GLU B C 1
ATOM 1599 O O . GLU B 1 14 ? 1.768 -25.734 -0.678 1 95.56 14 GLU B O 1
ATOM 1604 N N . ASP B 1 15 ? -0.346 -25.078 -0.314 1 96.88 15 ASP B N 1
ATOM 1605 C CA . ASP B 1 15 ? -0.483 -24.484 -1.641 1 96.88 15 ASP B CA 1
ATOM 1606 C C . ASP B 1 15 ? 0.488 -23.328 -1.825 1 96.88 15 ASP B C 1
ATOM 1608 O O . ASP B 1 15 ? 1.059 -23.156 -2.904 1 96.88 15 ASP B O 1
ATOM 1612 N N . ALA B 1 16 ? 0.625 -22.5 -0.769 1 95.25 16 ALA B N 1
ATOM 1613 C CA . ALA B 1 16 ? 1.561 -21.391 -0.815 1 95.25 16 ALA B CA 1
ATOM 1614 C C . ALA B 1 16 ? 2.988 -21.875 -1.049 1 95.25 16 ALA B C 1
ATOM 1616 O O . ALA B 1 16 ? 3.734 -21.266 -1.824 1 95.25 16 ALA B O 1
ATOM 1617 N N . GLU B 1 17 ? 3.314 -22.938 -0.386 1 94.25 17 GLU B N 1
ATOM 1618 C CA . GLU B 1 17 ? 4.645 -23.5 -0.563 1 94.25 17 GLU B CA 1
ATOM 1619 C C . GLU B 1 17 ? 4.848 -24 -1.991 1 94.25 17 GLU B C 1
ATOM 1621 O O . GLU B 1 17 ? 5.902 -23.781 -2.588 1 94.25 17 GLU B O 1
ATOM 1626 N N . THR B 1 18 ? 3.861 -24.641 -2.482 1 95.81 18 THR B N 1
ATOM 1627 C CA . THR B 1 18 ? 3.906 -25.109 -3.863 1 95.81 18 THR B CA 1
ATOM 1628 C C . THR B 1 18 ? 4.066 -23.938 -4.828 1 95.81 18 THR B C 1
ATOM 1630 O O . THR B 1 18 ? 4.887 -23.984 -5.746 1 95.81 18 THR B O 1
ATOM 1633 N N . LEU B 1 19 ? 3.301 -22.891 -4.586 1 96.06 19 LEU B N 1
ATOM 1634 C CA . LEU B 1 19 ? 3.369 -21.703 -5.418 1 96.06 19 LEU B CA 1
ATOM 1635 C C . LEU B 1 19 ? 4.75 -21.062 -5.344 1 96.06 19 LEU B C 1
ATOM 1637 O O . LEU B 1 19 ? 5.293 -20.625 -6.363 1 96.06 19 LEU B O 1
ATOM 1641 N N . HIS B 1 20 ? 5.277 -21 -4.148 1 94.19 20 HIS B N 1
ATOM 1642 C CA . HIS B 1 20 ? 6.625 -20.484 -3.963 1 94.19 20 HIS B CA 1
ATOM 1643 C C . HIS B 1 20 ? 7.621 -21.188 -4.871 1 94.19 20 HIS B C 1
ATOM 1645 O O . HIS B 1 20 ? 8.391 -20.547 -5.586 1 94.19 20 HIS B O 1
ATOM 1651 N N . ASN B 1 21 ? 7.543 -22.453 -4.836 1 92.81 21 ASN B N 1
ATOM 1652 C CA . ASN B 1 21 ? 8.453 -23.25 -5.656 1 92.81 21 ASN B CA 1
ATOM 1653 C C . ASN B 1 21 ? 8.25 -22.969 -7.145 1 92.81 21 ASN B C 1
ATOM 1655 O O . ASN B 1 21 ? 9.219 -22.891 -7.906 1 92.81 21 ASN B O 1
ATOM 1659 N N . MET B 1 22 ? 7.035 -22.797 -7.527 1 93.5 22 MET B N 1
ATOM 1660 C CA . MET B 1 22 ? 6.734 -22.516 -8.93 1 93.5 22 MET B CA 1
ATOM 1661 C C . MET B 1 22 ? 7.297 -21.156 -9.344 1 93.5 22 MET B C 1
ATOM 1663 O O . MET B 1 22 ? 7.887 -21.031 -10.414 1 93.5 22 MET B O 1
ATOM 1667 N N . VAL B 1 23 ? 7.086 -20.125 -8.523 1 93.06 23 VAL B N 1
ATOM 1668 C CA . VAL B 1 23 ? 7.574 -18.781 -8.836 1 93.06 23 VAL B CA 1
ATOM 1669 C C . VAL B 1 23 ? 9.094 -18.812 -8.977 1 93.06 23 VAL B C 1
ATOM 1671 O O . VAL B 1 23 ? 9.648 -18.188 -9.898 1 93.06 23 VAL B O 1
ATOM 1674 N N . MET B 1 24 ? 9.766 -19.578 -8.156 1 90.31 24 MET B N 1
ATOM 1675 C CA . MET B 1 24 ? 11.227 -19.625 -8.148 1 90.31 24 MET B CA 1
ATOM 1676 C C . MET B 1 24 ? 11.758 -20.297 -9.406 1 90.31 24 MET B C 1
ATOM 1678 O O . MET B 1 24 ? 12.859 -19.984 -9.867 1 90.31 24 MET B O 1
ATOM 1682 N N . LYS B 1 25 ? 10.961 -21.094 -10 1 88.94 25 LYS B N 1
ATOM 1683 C CA . LYS B 1 25 ? 11.43 -21.859 -11.148 1 88.94 25 LYS B CA 1
ATOM 1684 C C . LYS B 1 25 ? 10.945 -21.219 -12.453 1 88.94 25 LYS B C 1
ATOM 1686 O O . LYS B 1 25 ? 11.453 -21.547 -13.531 1 88.94 25 LYS B O 1
ATOM 1691 N N . PHE B 1 26 ? 9.93 -20.391 -12.367 1 90.88 26 PHE B N 1
ATOM 1692 C CA . PHE B 1 26 ? 9.336 -19.812 -13.562 1 90.88 26 PHE B CA 1
ATOM 1693 C C . PHE B 1 26 ? 10.359 -18.969 -14.312 1 90.88 26 PHE B C 1
ATOM 1695 O O . PHE B 1 26 ? 11.078 -18.172 -13.711 1 90.88 26 PHE B O 1
ATOM 1702 N N . PRO B 1 27 ? 10.43 -19.109 -15.586 1 87.56 27 PRO B N 1
ATOM 1703 C CA . PRO B 1 27 ? 11.43 -18.391 -16.375 1 87.56 27 PRO B CA 1
ATOM 1704 C C . PRO B 1 27 ? 10.977 -16.984 -16.766 1 87.56 27 PRO B C 1
ATOM 1706 O O . PRO B 1 27 ? 10.664 -16.734 -17.922 1 87.56 27 PRO B O 1
ATOM 1709 N N . PHE B 1 28 ? 11.055 -16.016 -15.953 1 87.75 28 PHE B N 1
ATOM 1710 C CA . PHE B 1 28 ? 10.609 -14.641 -16.188 1 87.75 28 PHE B CA 1
ATOM 1711 C C . PHE B 1 28 ? 11.477 -13.977 -17.25 1 87.75 28 PHE B C 1
ATOM 1713 O O . PHE B 1 28 ? 11.062 -12.984 -17.859 1 87.75 28 PHE B O 1
ATOM 1720 N N . GLN B 1 29 ? 12.703 -14.414 -17.516 1 82.44 29 GLN B N 1
ATOM 1721 C CA . GLN B 1 29 ? 13.625 -13.812 -18.484 1 82.44 29 GLN B CA 1
ATOM 1722 C C . GLN B 1 29 ? 13.203 -14.109 -19.922 1 82.44 29 GLN B C 1
ATOM 1724 O O . GLN B 1 29 ? 13.633 -13.43 -20.844 1 82.44 29 GLN B O 1
ATOM 1729 N N . THR B 1 30 ? 12.5 -15.148 -19.984 1 69.06 30 THR B N 1
ATOM 1730 C CA . THR B 1 30 ? 12.141 -15.594 -21.328 1 69.06 30 THR B CA 1
ATOM 1731 C C . THR B 1 30 ? 10.672 -15.289 -21.625 1 69.06 30 THR B C 1
ATOM 1733 O O . THR B 1 30 ? 10.203 -15.5 -22.75 1 69.06 30 THR B O 1
ATOM 1736 N N . THR B 1 31 ? 10.195 -14.688 -20.531 1 64.88 31 THR B N 1
ATOM 1737 C CA . THR B 1 31 ? 8.758 -14.492 -20.672 1 64.88 31 THR B CA 1
ATOM 1738 C C . THR B 1 31 ? 8.445 -13.055 -21.094 1 64.88 31 THR B C 1
ATOM 1740 O O . THR B 1 31 ? 8.961 -12.109 -20.5 1 64.88 31 THR B O 1
ATOM 1743 N N . GLY B 1 32 ? 7.848 -12.695 -22.078 1 65.56 32 GLY B N 1
ATOM 1744 C CA . GLY B 1 32 ? 7.094 -11.617 -22.703 1 65.56 32 GLY B CA 1
ATOM 1745 C C . GLY B 1 32 ? 7.734 -10.258 -22.516 1 65.56 32 GLY B C 1
ATOM 1746 O O . GLY B 1 32 ? 8.836 -10.148 -21.969 1 65.56 32 GLY B O 1
ATOM 1747 N N . ALA B 1 33 ? 7.172 -9.258 -23.156 1 72.81 33 ALA B N 1
ATOM 1748 C CA . ALA B 1 33 ? 7.703 -7.902 -23.234 1 72.81 33 ALA B CA 1
ATOM 1749 C C . ALA B 1 33 ? 6.871 -6.934 -22.406 1 72.81 33 ALA B C 1
ATOM 1751 O O . ALA B 1 33 ? 7.273 -5.785 -22.188 1 72.81 33 ALA B O 1
ATOM 1752 N N . ASN B 1 34 ? 5.859 -7.547 -21.891 1 83.12 34 ASN B N 1
ATOM 1753 C CA . ASN B 1 34 ? 4.965 -6.656 -21.156 1 83.12 34 ASN B CA 1
ATOM 1754 C C . ASN B 1 34 ? 4.211 -7.402 -20.062 1 83.12 34 ASN B C 1
ATOM 1756 O O . ASN B 1 34 ? 4.301 -8.625 -19.969 1 83.12 34 ASN B O 1
ATOM 1760 N N . GLU B 1 35 ? 3.549 -6.723 -19.234 1 87 35 GLU B N 1
ATOM 1761 C CA . GLU B 1 35 ? 2.863 -7.25 -18.062 1 87 35 GLU B CA 1
ATOM 1762 C C . GLU B 1 35 ? 1.859 -8.328 -18.438 1 87 35 GLU B C 1
ATOM 1764 O O . GLU B 1 35 ? 1.796 -9.383 -17.797 1 87 35 GLU B O 1
ATOM 1769 N N . ARG B 1 36 ? 1.106 -8.148 -19.5 1 88.56 36 ARG B N 1
ATOM 1770 C CA . ARG B 1 36 ? 0.076 -9.086 -19.938 1 88.56 36 ARG B CA 1
ATOM 1771 C C . ARG B 1 36 ? 0.686 -10.422 -20.344 1 88.56 36 ARG B C 1
ATOM 1773 O O . ARG B 1 36 ? 0.129 -11.484 -20.031 1 88.56 36 ARG B O 1
ATOM 1780 N N . SER B 1 37 ? 1.8 -10.359 -21.031 1 89.56 37 SER B N 1
ATOM 1781 C CA . SER B 1 37 ? 2.465 -11.586 -21.453 1 89.56 37 SER B CA 1
ATOM 1782 C C . SER B 1 37 ? 2.936 -12.398 -20.25 1 89.56 37 SER B C 1
ATOM 1784 O O . SER B 1 37 ? 2.834 -13.625 -20.234 1 89.56 37 SER B O 1
ATOM 1786 N N . PHE B 1 38 ? 3.455 -11.719 -19.25 1 91.06 38 PHE B N 1
ATOM 1787 C CA . PHE B 1 38 ? 3.906 -12.414 -18.047 1 91.06 38 PHE B CA 1
ATOM 1788 C C . PHE B 1 38 ? 2.729 -13.023 -17.297 1 91.06 38 PHE B C 1
ATOM 1790 O O . PHE B 1 38 ? 2.805 -14.164 -16.844 1 91.06 38 PHE B O 1
ATOM 1797 N N . GLU B 1 39 ? 1.666 -12.273 -17.266 1 92.25 39 GLU B N 1
ATOM 1798 C CA . GLU B 1 39 ? 0.456 -12.766 -16.609 1 92.25 39 GLU B CA 1
ATOM 1799 C C . GLU B 1 39 ? -0.062 -14.031 -17.297 1 92.25 39 GLU B C 1
ATOM 1801 O O . GLU B 1 39 ? -0.373 -15.016 -16.625 1 92.25 39 GLU B O 1
ATOM 1806 N N . GLN B 1 40 ? -0.1 -13.977 -18.578 1 91.38 40 GLN B N 1
ATOM 1807 C CA . GLN B 1 40 ? -0.596 -15.109 -19.344 1 91.38 40 GLN B CA 1
ATOM 1808 C C . GLN B 1 40 ? 0.309 -16.328 -19.188 1 91.38 40 GLN B C 1
ATOM 1810 O O . GLN B 1 40 ? -0.172 -17.438 -18.953 1 91.38 40 GLN B O 1
ATOM 1815 N N . GLY B 1 41 ? 1.598 -16.078 -19.328 1 92.25 41 GLY B N 1
ATOM 1816 C CA . GLY B 1 41 ? 2.539 -17.172 -19.188 1 92.25 41 GLY B CA 1
ATOM 1817 C C . GLY B 1 41 ? 2.479 -17.828 -17.828 1 92.25 41 GLY B C 1
ATOM 1818 O O . GLY B 1 41 ? 2.465 -19.062 -17.734 1 92.25 41 GLY B O 1
ATOM 1819 N N . PHE B 1 42 ? 2.396 -17.047 -16.812 1 93.69 42 PHE B N 1
ATOM 1820 C CA . PHE B 1 42 ? 2.357 -17.594 -15.453 1 93.69 42 PHE B CA 1
ATOM 1821 C C . PHE B 1 42 ? 1.035 -18.312 -15.195 1 93.69 42 PHE B C 1
ATOM 1823 O O . PHE B 1 42 ? 1.009 -19.375 -14.57 1 93.69 42 PHE B O 1
ATOM 1830 N N . ALA B 1 43 ? -0.04 -17.703 -15.664 1 93.69 43 ALA B N 1
ATOM 1831 C CA . ALA B 1 43 ? -1.363 -18.297 -15.492 1 93.69 43 ALA B CA 1
ATOM 1832 C C . ALA B 1 43 ? -1.436 -19.688 -16.141 1 93.69 43 ALA B C 1
ATOM 1834 O O . ALA B 1 43 ? -1.957 -20.625 -15.539 1 93.69 43 ALA B O 1
ATOM 1835 N N . VAL B 1 44 ? -0.92 -19.734 -17.328 1 92.94 44 VAL B N 1
ATOM 1836 C CA . VAL B 1 44 ? -0.93 -21 -18.047 1 92.94 44 VAL B CA 1
ATOM 1837 C C . VAL B 1 44 ? -0.128 -22.047 -17.266 1 92.94 44 VAL B C 1
ATOM 1839 O O . VAL B 1 44 ? -0.573 -23.188 -17.094 1 92.94 44 VAL B O 1
ATOM 1842 N N . THR B 1 45 ? 1.014 -21.609 -16.781 1 93.94 45 THR B N 1
ATOM 1843 C CA . THR B 1 45 ? 1.86 -22.5 -16 1 93.94 45 THR B CA 1
ATOM 1844 C C . THR B 1 45 ? 1.138 -22.969 -14.734 1 93.94 45 THR B C 1
ATOM 1846 O O . THR B 1 45 ? 1.172 -24.156 -14.398 1 93.94 45 THR B O 1
ATOM 1849 N N . LEU B 1 46 ? 0.502 -22.094 -14.07 1 95.06 46 LEU B N 1
ATOM 1850 C CA . LEU B 1 46 ? -0.231 -22.391 -12.844 1 95.06 46 LEU B CA 1
ATOM 1851 C C . LEU B 1 46 ? -1.395 -23.328 -13.117 1 95.06 46 LEU B C 1
ATOM 1853 O O . LEU B 1 46 ? -1.587 -24.312 -12.398 1 95.06 46 LEU B O 1
ATOM 1857 N N . LEU B 1 47 ? -2.115 -23.109 -14.156 1 93.5 47 LEU B N 1
ATOM 1858 C CA . LEU B 1 47 ? -3.281 -23.906 -14.5 1 93.5 47 LEU B CA 1
ATOM 1859 C C . LEU B 1 47 ? -2.865 -25.312 -14.914 1 93.5 47 LEU B C 1
ATOM 1861 O O . LEU B 1 47 ? -3.562 -26.297 -14.625 1 93.5 47 LEU B O 1
ATOM 1865 N N . ASN B 1 48 ? -1.754 -25.375 -15.57 1 94.56 48 ASN B N 1
ATOM 1866 C CA . ASN B 1 48 ? -1.237 -26.672 -15.977 1 94.56 48 ASN B CA 1
ATOM 1867 C C . ASN B 1 48 ? -0.807 -27.5 -14.773 1 94.56 48 ASN B C 1
ATOM 1869 O O . ASN B 1 48 ? -0.73 -28.734 -14.859 1 94.56 48 ASN B O 1
ATOM 1873 N N . ALA B 1 49 ? -0.532 -26.828 -13.719 1 95.94 49 ALA B N 1
ATOM 1874 C CA . ALA B 1 49 ? -0.084 -27.516 -12.508 1 95.94 49 ALA B CA 1
ATOM 1875 C C . ALA B 1 49 ? -1.215 -27.625 -11.484 1 95.94 49 ALA B C 1
ATOM 1877 O O . ALA B 1 49 ? -0.967 -27.781 -10.289 1 95.94 49 ALA B O 1
ATOM 1878 N N . LYS B 1 50 ? -2.432 -27.5 -11.906 1 94.88 50 LYS B N 1
ATOM 1879 C CA . LYS B 1 50 ? -3.578 -27.375 -11.008 1 94.88 50 LYS B CA 1
ATOM 1880 C C . LYS B 1 50 ? -3.668 -28.578 -10.078 1 94.88 50 LYS B C 1
ATOM 1882 O O . LYS B 1 50 ? -4.125 -28.453 -8.938 1 94.88 50 LYS B O 1
ATOM 1887 N N . GLU B 1 51 ? -3.215 -29.75 -10.453 1 96.75 51 GLU B N 1
ATOM 1888 C CA . GLU B 1 51 ? -3.328 -30.984 -9.68 1 96.75 51 GLU B CA 1
ATOM 1889 C C . GLU B 1 51 ? -2.389 -30.953 -8.477 1 96.75 51 GLU B C 1
ATOM 1891 O O . GLU B 1 51 ? -2.537 -31.766 -7.551 1 96.75 51 GLU B O 1
ATOM 1896 N N . LYS B 1 52 ? -1.396 -30.062 -8.539 1 97.25 52 LYS B N 1
ATOM 1897 C CA . LYS B 1 52 ? -0.436 -29.984 -7.445 1 97.25 52 LYS B CA 1
ATOM 1898 C C . LYS B 1 52 ? -0.999 -29.156 -6.289 1 97.25 52 LYS B C 1
ATOM 1900 O O . LYS B 1 52 ? -0.401 -29.109 -5.211 1 97.25 52 LYS B O 1
ATOM 1905 N N . TYR B 1 53 ? -2.119 -28.531 -6.461 1 97.56 53 TYR B N 1
ATOM 1906 C CA . TYR B 1 53 ? -2.701 -27.641 -5.461 1 97.56 53 TYR B CA 1
ATOM 1907 C C . TYR B 1 53 ? -3.934 -28.281 -4.82 1 97.56 53 TYR B C 1
ATOM 1909 O O . TYR B 1 53 ? -4.672 -29.016 -5.48 1 97.56 53 TYR B O 1
ATOM 1917 N N . ASN B 1 54 ? -4.129 -28.016 -3.588 1 97.5 54 ASN B N 1
ATOM 1918 C CA . ASN B 1 54 ? -5.289 -28.5 -2.846 1 97.5 54 ASN B CA 1
ATOM 1919 C C . ASN B 1 54 ? -6.559 -27.734 -3.238 1 97.5 54 ASN B C 1
ATOM 1921 O O . ASN B 1 54 ? -7.656 -28.297 -3.168 1 97.5 54 ASN B O 1
ATOM 1925 N N . GLN B 1 55 ? -6.375 -26.562 -3.652 1 96.25 55 GLN B N 1
ATOM 1926 C CA . GLN B 1 55 ? -7.531 -25.719 -3.938 1 96.25 55 GLN B CA 1
ATOM 1927 C C . GLN B 1 55 ? -7.609 -25.375 -5.422 1 96.25 55 GLN B C 1
ATOM 1929 O O . GLN B 1 55 ? -6.621 -25.5 -6.148 1 96.25 55 GLN B O 1
ATOM 1934 N N . THR B 1 56 ? -8.742 -24.906 -5.785 1 94.81 56 THR B N 1
ATOM 1935 C CA . THR B 1 56 ? -8.992 -24.562 -7.18 1 94.81 56 THR B CA 1
ATOM 1936 C C . THR B 1 56 ? -8.25 -23.281 -7.562 1 94.81 56 THR B C 1
ATOM 1938 O O . THR B 1 56 ? -8.188 -22.344 -6.777 1 94.81 56 THR B O 1
ATOM 1941 N N . ILE B 1 57 ? -7.781 -23.281 -8.758 1 95.19 57 ILE B N 1
ATOM 1942 C CA . ILE B 1 57 ? -7.09 -22.109 -9.289 1 95.19 57 ILE B CA 1
ATOM 1943 C C . ILE B 1 57 ? -8.047 -21.297 -10.141 1 95.19 57 ILE B C 1
ATOM 1945 O O . ILE B 1 57 ? -8.758 -21.828 -10.992 1 95.19 57 ILE B O 1
ATOM 1949 N N . TYR B 1 58 ? -8.055 -20 -9.883 1 94 58 TYR B N 1
ATOM 1950 C CA . TYR B 1 58 ? -8.82 -19.031 -10.664 1 94 58 TYR B CA 1
ATOM 1951 C C . TYR B 1 58 ? -7.895 -18.031 -11.336 1 94 58 TYR B C 1
ATOM 1953 O O . TYR B 1 58 ? -6.922 -17.562 -10.734 1 94 58 TYR B O 1
ATOM 1961 N N . SER B 1 59 ? -8.156 -17.75 -12.57 1 92.5 59 SER B N 1
ATOM 1962 C CA . SER B 1 59 ? -7.34 -16.781 -13.289 1 92.5 59 SER B CA 1
ATOM 1963 C C . SER B 1 59 ? -8.203 -15.883 -14.164 1 92.5 59 SER B C 1
ATOM 1965 O O . SER B 1 59 ? -9.25 -16.312 -14.672 1 92.5 59 SER B O 1
ATOM 1967 N N . GLN B 1 60 ? -7.727 -14.633 -14.328 1 87.5 60 GLN B N 1
ATOM 1968 C CA . GLN B 1 60 ? -8.422 -13.695 -15.203 1 87.5 60 GLN B CA 1
ATOM 1969 C C . GLN B 1 60 ? -8.312 -14.125 -16.656 1 87.5 60 GLN B C 1
ATOM 1971 O O . GLN B 1 60 ? -9.078 -13.656 -17.516 1 87.5 60 GLN B O 1
ATOM 1976 N N . VAL B 1 61 ? -7.367 -14.992 -16.906 1 80.5 61 VAL B N 1
ATOM 1977 C CA . VAL B 1 61 ? -7.164 -15.453 -18.266 1 80.5 61 VAL B CA 1
ATOM 1978 C C . VAL B 1 61 ? -8.148 -16.578 -18.594 1 80.5 61 VAL B C 1
ATOM 1980 O O . VAL B 1 61 ? -8.445 -16.828 -19.766 1 80.5 61 VAL B O 1
ATOM 1983 N N . ASP B 1 62 ? -8.633 -17.172 -17.531 1 74.44 62 ASP B N 1
ATOM 1984 C CA . ASP B 1 62 ? -9.625 -18.234 -17.703 1 74.44 62 ASP B CA 1
ATOM 1985 C C . ASP B 1 62 ? -11.039 -17.672 -17.719 1 74.44 62 ASP B C 1
ATOM 1987 O O . ASP B 1 62 ? -11.508 -17.141 -16.719 1 74.44 62 ASP B O 1
ATOM 1991 N N . ARG B 1 63 ? -11.664 -17.688 -18.719 1 67.69 63 ARG B N 1
ATOM 1992 C CA . ARG B 1 63 ? -12.961 -17.062 -18.953 1 67.69 63 ARG B CA 1
ATOM 1993 C C . ARG B 1 63 ? -14.07 -17.797 -18.219 1 67.69 63 ARG B C 1
ATOM 1995 O O . ARG B 1 63 ? -15.148 -17.234 -18 1 67.69 63 ARG B O 1
ATOM 2002 N N . ASP B 1 64 ? -13.758 -18.984 -17.812 1 70.56 64 ASP B N 1
ATOM 2003 C CA . ASP B 1 64 ? -14.812 -19.812 -17.234 1 70.56 64 ASP B CA 1
ATOM 2004 C C . ASP B 1 64 ? -14.938 -19.578 -15.727 1 70.56 64 ASP B C 1
ATOM 2006 O O . ASP B 1 64 ? -15.867 -20.078 -15.086 1 70.56 64 ASP B O 1
ATOM 2010 N N . ASN B 1 65 ? -13.922 -18.922 -15.219 1 71.38 65 ASN B N 1
ATOM 2011 C CA . ASN B 1 65 ? -13.969 -18.672 -13.781 1 71.38 65 ASN B CA 1
ATOM 2012 C C . ASN B 1 65 ? -13.68 -17.219 -13.461 1 71.38 65 ASN B C 1
ATOM 2014 O O . ASN B 1 65 ? -13.062 -16.5 -14.258 1 71.38 65 ASN B O 1
ATOM 2018 N N . HIS B 1 66 ? -14.32 -16.891 -12.32 1 80.56 66 HIS B N 1
ATOM 2019 C CA . HIS B 1 66 ? -14.164 -15.492 -11.961 1 80.56 66 HIS B CA 1
ATOM 2020 C C . HIS B 1 66 ? -13.312 -15.336 -10.703 1 80.56 66 HIS B C 1
ATOM 2022 O O . HIS B 1 66 ? -13.492 -16.078 -9.734 1 80.56 66 HIS B O 1
ATOM 2028 N N . VAL B 1 67 ? -12.297 -14.547 -10.828 1 86 67 VAL B N 1
ATOM 2029 C CA . VAL B 1 67 ? -11.492 -14.164 -9.664 1 86 67 VAL B CA 1
ATOM 2030 C C . VAL B 1 67 ? -12.289 -13.211 -8.781 1 86 67 VAL B C 1
ATOM 2032 O O . VAL B 1 67 ? -12.922 -12.281 -9.273 1 86 67 VAL B O 1
ATOM 2035 N N . GLN B 1 68 ? -12.289 -13.492 -7.492 1 83.81 68 GLN B N 1
ATOM 2036 C CA . GLN B 1 68 ? -12.969 -12.602 -6.555 1 83.81 68 GLN B CA 1
ATOM 2037 C C . GLN B 1 68 ? -12.312 -11.227 -6.535 1 83.81 68 GLN B C 1
ATOM 2039 O O . GLN B 1 68 ? -11.094 -11.109 -6.688 1 83.81 68 GLN B O 1
ATOM 2044 N N . SER B 1 69 ? -13.211 -10.305 -6.402 1 87 69 SER B N 1
ATOM 2045 C CA . SER B 1 69 ? -12.711 -8.93 -6.418 1 87 69 SER B CA 1
ATOM 2046 C C . SER B 1 69 ? -13 -8.219 -5.102 1 87 69 SER B C 1
ATOM 2048 O O . SER B 1 69 ? -13.859 -8.656 -4.332 1 87 69 SER B O 1
ATOM 2050 N N . VAL B 1 70 ? -12.188 -7.285 -4.812 1 86.38 70 VAL B N 1
ATOM 2051 C CA . VAL B 1 70 ? -12.414 -6.348 -3.717 1 86.38 70 VAL B CA 1
ATOM 2052 C C . VAL B 1 70 ? -12.938 -5.023 -4.27 1 86.38 70 VAL B C 1
ATOM 2054 O O . VAL B 1 70 ? -12.375 -4.484 -5.227 1 86.38 70 VAL B O 1
ATOM 2057 N N . TYR B 1 71 ? -14.031 -4.566 -3.682 1 87.12 71 TYR B N 1
ATOM 2058 C CA . TYR B 1 71 ? -14.609 -3.311 -4.152 1 87.12 71 TYR B CA 1
ATOM 2059 C C . TYR B 1 71 ? -14.141 -2.141 -3.299 1 87.12 71 TYR B C 1
ATOM 2061 O O . TYR B 1 71 ? -14.508 -2.033 -2.127 1 87.12 71 TYR B O 1
ATOM 2069 N N . CYS B 1 72 ? -13.297 -1.324 -3.875 1 84.5 72 CYS B N 1
ATOM 2070 C CA . CYS B 1 72 ? -12.727 -0.159 -3.207 1 84.5 72 CYS B CA 1
ATOM 2071 C C . CYS B 1 72 ? -12.664 1.035 -4.152 1 84.5 72 CYS B C 1
ATOM 2073 O O . CYS B 1 72 ? -12.266 0.894 -5.309 1 84.5 72 CYS B O 1
ATOM 2075 N N . PHE B 1 73 ? -13.102 2.193 -3.629 1 81.25 73 PHE B N 1
ATOM 2076 C CA . PHE B 1 73 ? -13.023 3.482 -4.309 1 81.25 73 PHE B CA 1
ATOM 2077 C C . PHE B 1 73 ? -13.805 3.459 -5.613 1 81.25 73 PHE B C 1
ATOM 2079 O O . PHE B 1 73 ? -13.336 3.965 -6.633 1 81.25 73 PHE B O 1
ATOM 2086 N N . GLY B 1 74 ? -14.789 2.762 -5.68 1 82.06 74 GLY B N 1
ATOM 2087 C CA . GLY B 1 74 ? -15.734 2.773 -6.789 1 82.06 74 GLY B CA 1
ATOM 2088 C C . GLY B 1 74 ? -15.359 1.809 -7.898 1 82.06 74 GLY B C 1
ATOM 2089 O O . GLY B 1 74 ? -15.852 1.928 -9.023 1 82.06 74 GLY B O 1
ATOM 2090 N N . LYS B 1 75 ? -14.43 0.914 -7.543 1 86.88 75 LYS B N 1
ATOM 2091 C CA . LYS B 1 75 ? -13.977 -0.026 -8.57 1 86.88 75 LYS B CA 1
ATOM 2092 C C . LYS B 1 75 ? -13.727 -1.407 -7.969 1 86.88 75 LYS B C 1
ATOM 2094 O O . LYS B 1 75 ? -13.43 -1.53 -6.781 1 86.88 75 LYS B O 1
ATOM 2099 N N . HIS B 1 76 ? -13.867 -2.361 -8.883 1 88.44 76 HIS B N 1
ATOM 2100 C CA . HIS B 1 76 ? -13.484 -3.721 -8.516 1 88.44 76 HIS B CA 1
ATOM 2101 C C . HIS B 1 76 ? -12 -3.969 -8.797 1 88.44 76 HIS B C 1
ATOM 2103 O O . HIS B 1 76 ? -11.523 -3.721 -9.906 1 88.44 76 HIS B O 1
ATOM 2109 N N . HIS B 1 77 ? -11.367 -4.371 -7.715 1 89 77 HIS B N 1
ATOM 2110 C CA . HIS B 1 77 ? -9.969 -4.758 -7.836 1 89 77 HIS B CA 1
ATOM 2111 C C . HIS B 1 77 ? -9.805 -6.273 -7.758 1 89 77 HIS B C 1
ATOM 2113 O O . HIS B 1 77 ? -10.195 -6.895 -6.766 1 89 77 HIS B O 1
ATOM 2119 N N . ARG B 1 78 ? -9.258 -6.809 -8.828 1 91.25 78 ARG B N 1
ATOM 2120 C CA . ARG B 1 78 ? -9.078 -8.258 -8.898 1 91.25 78 ARG B CA 1
ATOM 2121 C C . ARG B 1 78 ? -7.602 -8.617 -9.039 1 91.25 78 ARG B C 1
ATOM 2123 O O . ARG B 1 78 ? -6.879 -8 -9.828 1 91.25 78 ARG B O 1
ATOM 2130 N N . PRO B 1 79 ? -7.188 -9.578 -8.18 1 94.06 79 PRO B N 1
ATOM 2131 C CA . PRO B 1 79 ? -5.852 -10.102 -8.484 1 94.06 79 PRO B CA 1
ATOM 2132 C C . PRO B 1 79 ? -5.793 -10.828 -9.82 1 94.06 79 PRO B C 1
ATOM 2134 O O . PRO B 1 79 ? -6.836 -11.172 -10.391 1 94.06 79 PRO B O 1
ATOM 2137 N N . ASP B 1 80 ? -4.633 -11.008 -10.32 1 94.12 80 ASP B N 1
ATOM 2138 C CA . ASP B 1 80 ? -4.461 -11.695 -11.594 1 94.12 80 ASP B CA 1
ATOM 2139 C C . ASP B 1 80 ? -4.906 -13.156 -11.5 1 94.12 80 ASP B C 1
ATOM 2141 O O . ASP B 1 80 ? -5.496 -13.695 -12.438 1 94.12 80 ASP B O 1
ATOM 2145 N N . MET B 1 81 ? -4.582 -13.82 -10.344 1 95.19 81 MET B N 1
ATOM 2146 C CA . MET B 1 81 ? -4.961 -15.203 -10.062 1 95.19 81 MET B CA 1
ATOM 2147 C C . MET B 1 81 ? -5.262 -15.391 -8.578 1 95.19 81 MET B C 1
ATOM 2149 O O . MET B 1 81 ? -4.781 -14.625 -7.738 1 95.19 81 MET B O 1
ATOM 2153 N N . THR B 1 82 ? -6.023 -16.406 -8.336 1 95.81 82 THR B N 1
ATOM 2154 C CA . THR B 1 82 ? -6.207 -16.844 -6.961 1 95.81 82 THR B CA 1
ATOM 2155 C C . THR B 1 82 ? -6.148 -18.375 -6.871 1 95.81 82 THR B C 1
ATOM 2157 O O . THR B 1 82 ? -6.539 -19.062 -7.809 1 95.81 82 THR B O 1
ATOM 2160 N N . ILE B 1 83 ? -5.574 -18.828 -5.832 1 96.38 83 ILE B N 1
ATOM 2161 C CA . ILE B 1 83 ? -5.66 -20.234 -5.449 1 96.38 83 ILE B CA 1
ATOM 2162 C C . ILE B 1 83 ? -6.609 -20.391 -4.266 1 96.38 83 ILE B C 1
ATOM 2164 O O . ILE B 1 83 ? -6.285 -20 -3.143 1 96.38 83 ILE B O 1
ATOM 2168 N N . GLY B 1 84 ? -7.734 -20.969 -4.52 1 94.12 84 GLY B N 1
ATOM 2169 C CA . GLY B 1 84 ? -8.828 -20.938 -3.559 1 94.12 84 GLY B CA 1
ATOM 2170 C C . GLY B 1 84 ? -9.594 -19.625 -3.58 1 94.12 84 GLY B C 1
ATOM 2171 O O . GLY B 1 84 ? -9.062 -18.594 -3.994 1 94.12 84 GLY B O 1
ATOM 2172 N N . SER B 1 85 ? -10.82 -19.609 -3.115 1 88.12 85 SER B N 1
ATOM 2173 C CA . SER B 1 85 ? -11.664 -18.422 -3.127 1 88.12 85 SER B CA 1
ATOM 2174 C C . SER B 1 85 ? -11.148 -17.359 -2.152 1 88.12 85 SER B C 1
ATOM 2176 O O . SER B 1 85 ? -11.297 -16.172 -2.391 1 88.12 85 SER B O 1
ATOM 2178 N N . ASP B 1 86 ? -10.523 -17.828 -1.094 1 88 86 ASP B N 1
ATOM 2179 C CA . ASP B 1 86 ? -9.992 -16.891 -0.112 1 88 86 ASP B CA 1
ATOM 2180 C C . ASP B 1 86 ? -8.578 -17.281 0.317 1 88 86 ASP B C 1
ATOM 2182 O O . ASP B 1 86 ? -8.141 -16.953 1.421 1 88 86 ASP B O 1
ATOM 2186 N N . GLY B 1 87 ? -7.902 -18.062 -0.485 1 93.31 87 GLY B N 1
ATOM 2187 C CA . GLY B 1 87 ? -6.617 -18.609 -0.093 1 93.31 87 GLY B CA 1
ATOM 2188 C C . GLY B 1 87 ? -5.453 -17.688 -0.41 1 93.31 87 GLY B C 1
ATOM 2189 O O . GLY B 1 87 ? -5.016 -16.922 0.445 1 93.31 87 GLY B O 1
ATOM 2190 N N . ILE B 1 88 ? -5.023 -17.781 -1.651 1 95.69 88 ILE B N 1
ATOM 2191 C CA . ILE B 1 88 ? -3.82 -17.062 -2.059 1 95.69 88 ILE B CA 1
ATOM 2192 C C . ILE B 1 88 ? -4.137 -16.156 -3.246 1 95.69 88 ILE B C 1
ATOM 2194 O O . ILE B 1 88 ? -4.629 -16.625 -4.273 1 95.69 88 ILE B O 1
ATOM 2198 N N . ALA B 1 89 ? -3.908 -14.844 -3.113 1 96.5 89 ALA B N 1
ATOM 2199 C CA . ALA B 1 89 ? -3.943 -13.922 -4.25 1 96.5 89 ALA B CA 1
ATOM 2200 C C . ALA B 1 89 ? -2.564 -13.789 -4.887 1 96.5 89 ALA B C 1
ATOM 2202 O O . ALA B 1 89 ? -1.556 -13.695 -4.184 1 96.5 89 ALA B O 1
ATOM 2203 N N . VAL B 1 90 ? -2.533 -13.82 -6.211 1 96.38 90 VAL B N 1
ATOM 2204 C CA . VAL B 1 90 ? -1.292 -13.641 -6.957 1 96.38 90 VAL B CA 1
ATOM 2205 C C . VAL B 1 90 ? -1.401 -12.414 -7.855 1 96.38 90 VAL B C 1
ATOM 2207 O O . VAL B 1 90 ? -2.324 -12.305 -8.672 1 96.38 90 VAL B O 1
ATOM 2210 N N . GLU B 1 91 ? -0.514 -11.516 -7.695 1 95 91 GLU B N 1
ATOM 2211 C CA . GLU B 1 91 ? -0.474 -10.297 -8.5 1 95 91 GLU B CA 1
ATOM 2212 C C . GLU B 1 91 ? 0.888 -10.109 -9.156 1 95 91 GLU B C 1
ATOM 2214 O O . GLU B 1 91 ? 1.92 -10.125 -8.484 1 95 91 GLU B O 1
ATOM 2219 N N . LEU B 1 92 ? 0.868 -10 -10.5 1 92.62 92 LEU B N 1
ATOM 2220 C CA . LEU B 1 92 ? 2.078 -9.688 -11.258 1 92.62 92 LEU B CA 1
ATOM 2221 C C . LEU B 1 92 ? 2.104 -8.219 -11.664 1 92.62 92 LEU B C 1
ATOM 2223 O O . LEU B 1 92 ? 1.092 -7.68 -12.117 1 92.62 92 LEU B O 1
ATOM 2227 N N . LYS B 1 93 ? 3.229 -7.648 -11.383 1 90.5 93 LYS B N 1
ATOM 2228 C CA . LYS B 1 93 ? 3.402 -6.258 -11.797 1 90.5 93 LYS B CA 1
ATOM 2229 C C . LYS B 1 93 ? 4.715 -6.07 -12.555 1 90.5 93 LYS B C 1
ATOM 2231 O O . LYS B 1 93 ? 5.777 -6.469 -12.07 1 90.5 93 LYS B O 1
ATOM 2236 N N . TYR B 1 94 ? 4.512 -5.543 -13.727 1 87.31 94 TYR B N 1
ATOM 2237 C CA . TYR B 1 94 ? 5.684 -5.148 -14.492 1 87.31 94 TYR B CA 1
ATOM 2238 C C . TYR B 1 94 ? 6.145 -3.748 -14.109 1 87.31 94 TYR B C 1
ATOM 2240 O O . TYR B 1 94 ? 5.473 -2.76 -14.414 1 87.31 94 TYR B O 1
ATOM 2248 N N . ILE B 1 95 ? 7.215 -3.734 -13.32 1 78.25 95 ILE B N 1
ATOM 2249 C CA . ILE B 1 95 ? 7.578 -2.523 -12.586 1 78.25 95 ILE B CA 1
ATOM 2250 C C . ILE B 1 95 ? 8.242 -1.529 -13.539 1 78.25 95 ILE B C 1
ATOM 2252 O O . ILE B 1 95 ? 9.258 -1.849 -14.172 1 78.25 95 ILE B O 1
ATOM 2256 N N . SER B 1 96 ? 7.418 -0.554 -13.773 1 69.81 96 SER B N 1
ATOM 2257 C CA . SER B 1 96 ? 7.996 0.705 -14.234 1 69.81 96 SER B CA 1
ATOM 2258 C C . SER B 1 96 ? 8.219 1.668 -13.07 1 69.81 96 SER B C 1
ATOM 2260 O O . SER B 1 96 ? 8.016 1.305 -11.914 1 69.81 96 SER B O 1
ATOM 2262 N N . TYR B 1 97 ? 8.578 2.92 -13.188 1 59.69 97 TYR B N 1
ATOM 2263 C CA . TYR B 1 97 ? 8.867 3.906 -12.148 1 59.69 97 TYR B CA 1
ATOM 2264 C C . TYR B 1 97 ? 7.73 3.994 -11.148 1 59.69 97 TYR B C 1
ATOM 2266 O O . TYR B 1 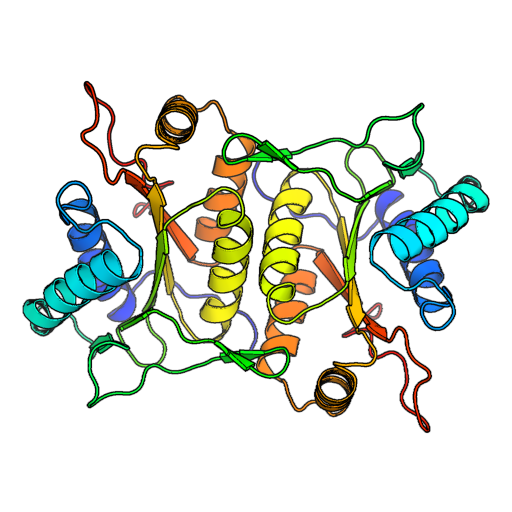97 ? 7.957 3.971 -9.93 1 59.69 97 TYR B O 1
ATOM 2274 N N . ALA B 1 98 ? 6.527 3.988 -11.508 1 58.09 98 ALA B N 1
ATOM 2275 C CA . ALA B 1 98 ? 5.363 4.289 -10.68 1 58.09 98 ALA B CA 1
ATOM 2276 C C . ALA B 1 98 ? 4.727 3.012 -10.141 1 58.09 98 ALA B C 1
ATOM 2278 O O . ALA B 1 98 ? 3.965 3.049 -9.172 1 58.09 98 ALA B O 1
ATOM 2279 N N . GLY B 1 99 ? 5.32 1.843 -10.219 1 70.31 99 GLY B N 1
ATOM 2280 C CA . GLY B 1 99 ? 4.551 0.619 -10.062 1 70.31 99 GLY B CA 1
ATOM 2281 C C . GLY B 1 99 ? 4.695 -0.008 -8.695 1 70.31 99 GLY B C 1
ATOM 2282 O O . GLY B 1 99 ? 3.82 -0.755 -8.25 1 70.31 99 GLY B O 1
ATOM 2283 N N . LEU B 1 100 ? 5.633 0.421 -7.891 1 75.06 100 LEU B N 1
ATOM 2284 C CA . LEU B 1 100 ? 5.863 -0.278 -6.633 1 75.06 100 LEU B CA 1
ATOM 2285 C C . LEU B 1 100 ? 4.801 0.089 -5.602 1 75.06 100 LEU B C 1
ATOM 2287 O O . LEU B 1 100 ? 4.23 -0.79 -4.949 1 75.06 100 LEU B O 1
ATOM 2291 N N . LYS B 1 101 ? 4.605 1.341 -5.383 1 82.38 101 LYS B N 1
ATOM 2292 C CA . LYS B 1 101 ? 3.607 1.787 -4.418 1 82.38 101 LYS B CA 1
ATOM 2293 C C . LYS B 1 101 ? 2.238 1.188 -4.727 1 82.38 101 LYS B C 1
ATOM 2295 O O . LYS B 1 101 ? 1.537 0.728 -3.824 1 82.38 101 LYS B O 1
ATOM 2300 N N . ASP B 1 102 ? 2.029 1.121 -6.004 1 86.12 102 ASP B N 1
ATOM 2301 C CA . ASP B 1 102 ? 0.773 0.532 -6.457 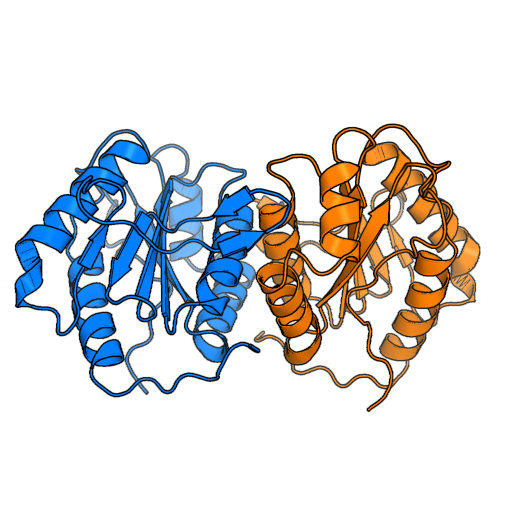1 86.12 102 ASP B CA 1
ATOM 2302 C C . ASP B 1 102 ? 0.697 -0.948 -6.09 1 86.12 102 ASP B C 1
ATOM 2304 O O . ASP B 1 102 ? -0.344 -1.429 -5.641 1 86.12 102 ASP B O 1
ATOM 2308 N N . ALA B 1 103 ? 1.79 -1.587 -6.238 1 88.25 103 ALA B N 1
ATOM 2309 C CA . ALA B 1 103 ? 1.828 -3.018 -5.949 1 88.25 103 ALA B CA 1
ATOM 2310 C C . ALA B 1 103 ? 1.604 -3.283 -4.465 1 88.25 103 ALA B C 1
ATOM 2312 O O . ALA B 1 103 ? 0.855 -4.191 -4.094 1 88.25 103 ALA B O 1
ATOM 2313 N N . ILE B 1 104 ? 2.219 -2.494 -3.674 1 88.62 104 ILE B N 1
ATOM 2314 C CA . ILE B 1 104 ? 2.066 -2.648 -2.232 1 88.62 104 ILE B CA 1
ATOM 2315 C C . ILE B 1 104 ? 0.618 -2.371 -1.834 1 88.62 104 ILE B C 1
ATOM 2317 O O . ILE B 1 104 ? 0.023 -3.127 -1.062 1 88.62 104 ILE B O 1
ATOM 2321 N N . GLY B 1 105 ? 0.102 -1.315 -2.363 1 89.88 105 GLY B N 1
ATOM 2322 C CA . GLY B 1 105 ? -1.297 -1.012 -2.107 1 89.88 105 GLY B CA 1
ATOM 2323 C C . GLY B 1 105 ? -2.236 -2.125 -2.531 1 89.88 105 GLY B C 1
ATOM 2324 O O . GLY B 1 105 ? -3.17 -2.469 -1.802 1 89.88 105 GLY B O 1
ATOM 2325 N N . GLN B 1 106 ? -1.979 -2.711 -3.676 1 90.31 106 GLN B N 1
ATOM 2326 C CA . GLN B 1 106 ? -2.785 -3.83 -4.152 1 90.31 106 GLN B CA 1
ATOM 2327 C C . GLN B 1 106 ? -2.633 -5.047 -3.242 1 90.31 106 GLN B C 1
ATOM 2329 O O . GLN B 1 106 ? -3.615 -5.727 -2.939 1 90.31 106 GLN B O 1
ATOM 2334 N N . GLY B 1 107 ? -1.392 -5.254 -2.85 1 91.31 107 GLY B N 1
ATOM 2335 C CA . GLY B 1 107 ? -1.175 -6.336 -1.904 1 91.31 107 GLY B CA 1
ATOM 2336 C C . GLY B 1 107 ? -2.027 -6.215 -0.655 1 91.31 107 GLY B C 1
ATOM 2337 O O . GLY B 1 107 ? -2.627 -7.195 -0.211 1 91.31 107 GLY B O 1
ATOM 2338 N N . HIS B 1 108 ? -2.078 -5.062 -0.19 1 88.81 108 HIS B N 1
ATOM 2339 C CA . HIS B 1 108 ? -2.875 -4.812 1.005 1 88.81 108 HIS B CA 1
ATOM 2340 C C . HIS B 1 108 ? -4.355 -5.051 0.738 1 88.81 108 HIS B C 1
ATOM 2342 O O . HIS B 1 108 ? -5.051 -5.656 1.56 1 88.81 108 HIS B O 1
ATOM 2348 N N . LEU B 1 109 ? -4.828 -4.555 -0.363 1 90.06 109 LEU B N 1
ATOM 2349 C CA . LEU B 1 109 ? -6.234 -4.723 -0.71 1 90.06 109 LEU B CA 1
ATOM 2350 C C . LEU B 1 109 ? -6.602 -6.199 -0.791 1 90.06 109 LEU B C 1
ATOM 2352 O O . LEU B 1 109 ? -7.645 -6.613 -0.278 1 90.06 109 LEU B O 1
ATOM 2356 N N . TYR B 1 110 ? -5.762 -6.957 -1.335 1 92.06 110 TYR B N 1
ATOM 2357 C CA . TYR B 1 110 ? -6.082 -8.359 -1.57 1 92.06 110 TYR B CA 1
ATOM 2358 C C . TYR B 1 110 ? -5.953 -9.172 -0.288 1 92.06 110 TYR B C 1
ATOM 2360 O O . TYR B 1 110 ? -6.578 -10.227 -0.145 1 92.06 110 TYR B O 1
ATOM 2368 N N . ARG B 1 111 ? -5.207 -8.648 0.616 1 90.75 111 ARG B N 1
ATOM 2369 C CA . ARG B 1 111 ? -5.027 -9.359 1.88 1 90.75 111 ARG B CA 1
ATOM 2370 C C . ARG B 1 111 ? -6.312 -9.359 2.699 1 90.75 111 ARG B C 1
ATOM 2372 O O . ARG B 1 111 ? -6.523 -10.242 3.533 1 90.75 111 ARG B O 1
ATOM 2379 N N . ILE B 1 112 ? -7.164 -8.492 2.414 1 81.44 112 ILE B N 1
ATOM 2380 C CA . ILE B 1 112 ? -8.422 -8.383 3.141 1 81.44 112 ILE B CA 1
ATOM 2381 C C . ILE B 1 112 ? -9.281 -9.617 2.889 1 81.44 112 ILE B C 1
ATOM 2383 O O . ILE B 1 112 ? -10.008 -10.07 3.777 1 81.44 112 ILE B O 1
ATOM 2387 N N . GLN B 1 113 ? -9.078 -10.18 1.722 1 86.25 113 GLN B N 1
ATOM 2388 C CA . GLN B 1 113 ? -9.977 -11.258 1.347 1 86.25 113 GLN B CA 1
ATOM 2389 C C . GLN B 1 113 ? -9.227 -12.586 1.225 1 86.25 113 GLN B C 1
ATOM 2391 O O . GLN B 1 113 ? -9.844 -13.648 1.108 1 86.25 113 GLN B O 1
ATOM 2396 N N . ASN B 1 114 ? -7.91 -12.453 1.26 1 91.62 114 ASN B N 1
ATOM 2397 C CA . ASN B 1 114 ? -7.105 -13.648 1.05 1 91.62 114 ASN B CA 1
ATOM 2398 C C . ASN B 1 114 ? -6.172 -13.914 2.229 1 91.62 114 ASN B C 1
ATOM 2400 O O . ASN B 1 114 ? -5.738 -12.977 2.904 1 91.62 114 ASN B O 1
ATOM 2404 N N . LYS B 1 115 ? -5.863 -15.102 2.486 1 92.19 115 LYS B N 1
ATOM 2405 C CA . LYS B 1 115 ? -4.973 -15.484 3.576 1 92.19 115 LYS B CA 1
ATOM 2406 C C . LYS B 1 115 ? -3.531 -15.086 3.279 1 92.19 115 LYS B C 1
ATOM 2408 O O . LYS B 1 115 ? -2.801 -14.664 4.176 1 92.19 115 LYS B O 1
ATOM 2413 N N . PHE B 1 116 ? -3.184 -15.305 2.047 1 93.25 116 PHE B N 1
ATOM 2414 C CA . PHE B 1 116 ? -1.835 -14.992 1.594 1 93.25 116 PHE B CA 1
ATOM 2415 C C . PHE B 1 116 ? -1.874 -14.195 0.292 1 93.25 116 PHE B C 1
ATOM 2417 O O . PHE B 1 116 ? -2.805 -14.344 -0.503 1 93.25 116 PHE B O 1
ATOM 2424 N N . VAL B 1 117 ? -0.903 -13.336 0.128 1 94.75 117 VAL B N 1
ATOM 2425 C CA . VAL B 1 117 ? -0.743 -12.594 -1.12 1 94.75 117 VAL B CA 1
ATOM 2426 C C . VAL B 1 117 ? 0.679 -12.773 -1.646 1 94.75 117 VAL B C 1
ATOM 2428 O O . VAL B 1 117 ? 1.647 -12.633 -0.896 1 94.75 117 VAL B O 1
ATOM 2431 N N . PHE B 1 118 ? 0.786 -13.172 -2.887 1 95.56 118 PHE B N 1
ATOM 2432 C CA . PHE B 1 118 ? 2.051 -13.219 -3.611 1 95.56 118 PHE B CA 1
ATOM 2433 C C . PHE B 1 118 ? 2.15 -12.062 -4.602 1 95.56 118 PHE B C 1
ATOM 2435 O O . PHE B 1 118 ? 1.416 -12.023 -5.59 1 95.56 118 PHE B O 1
ATOM 2442 N N . LEU B 1 119 ? 3 -11.164 -4.273 1 94.12 119 LEU B N 1
ATOM 2443 C CA . LEU B 1 119 ? 3.316 -10.07 -5.18 1 94.12 119 LEU B CA 1
ATOM 2444 C C . LEU B 1 119 ? 4.574 -10.375 -5.988 1 94.12 119 LEU B C 1
ATOM 2446 O O . LEU B 1 119 ? 5.672 -10.453 -5.43 1 94.12 119 LEU B O 1
ATOM 2450 N N . ILE B 1 120 ? 4.375 -10.516 -7.27 1 92.81 120 ILE B N 1
ATOM 2451 C CA . ILE B 1 120 ? 5.508 -10.789 -8.148 1 92.81 120 ILE B CA 1
ATOM 2452 C C . ILE B 1 120 ? 5.84 -9.539 -8.969 1 92.81 120 ILE B C 1
ATOM 2454 O O . ILE B 1 120 ? 5.113 -9.188 -9.898 1 92.81 120 ILE B O 1
ATOM 2458 N N . LEU B 1 121 ? 6.914 -8.93 -8.586 1 90.94 121 LEU B N 1
ATOM 2459 C CA . LEU B 1 121 ? 7.355 -7.695 -9.227 1 90.94 121 LEU B CA 1
ATOM 2460 C C . LEU B 1 121 ? 8.438 -7.977 -10.266 1 90.94 121 LEU B C 1
ATOM 2462 O O . LEU B 1 121 ? 9.555 -8.367 -9.914 1 90.94 121 LEU B O 1
ATOM 2466 N N . ILE B 1 122 ? 8.094 -7.684 -11.469 1 89.88 122 ILE B N 1
ATOM 2467 C CA . ILE B 1 122 ? 8.977 -8.023 -12.578 1 89.88 122 ILE B CA 1
ATOM 2468 C C . ILE B 1 122 ? 9.742 -6.781 -13.031 1 89.88 122 ILE B C 1
ATOM 2470 O O . ILE B 1 122 ? 9.141 -5.789 -13.438 1 89.88 122 ILE B O 1
ATOM 2474 N N . PHE B 1 123 ? 11.047 -6.883 -12.977 1 88.44 123 PHE B N 1
ATOM 2475 C CA . PHE B 1 123 ? 11.898 -5.77 -13.383 1 88.44 123 PHE B CA 1
ATOM 2476 C C . PHE B 1 123 ? 12.258 -5.875 -14.859 1 88.44 123 PHE B C 1
ATOM 2478 O O . PHE B 1 123 ? 12.734 -6.914 -15.32 1 88.44 123 PHE B O 1
ATOM 2485 N N . SER B 1 124 ? 12.023 -4.773 -15.5 1 85.44 124 SER B N 1
ATOM 2486 C CA . SER B 1 124 ? 12.414 -4.703 -16.906 1 85.44 124 SER B CA 1
ATOM 2487 C C . SER B 1 124 ? 13.914 -4.473 -17.047 1 85.44 124 SER B C 1
ATOM 2489 O O . SER B 1 124 ? 14.594 -4.133 -16.078 1 85.44 124 SER B O 1
ATOM 2491 N N . GLN B 1 125 ? 14.312 -4.543 -18.281 1 85.12 125 GLN B N 1
ATOM 2492 C CA . GLN B 1 125 ? 15.719 -4.297 -18.609 1 85.12 125 GLN B CA 1
ATOM 2493 C C . GLN B 1 125 ? 16.109 -2.859 -18.281 1 85.12 125 GLN B C 1
ATOM 2495 O O . GLN B 1 125 ? 17.234 -2.598 -17.875 1 85.12 125 GLN B O 1
ATOM 2500 N N . GLU B 1 126 ? 15.211 -1.95 -18.469 1 85.06 126 GLU B N 1
ATOM 2501 C CA . GLU B 1 126 ? 15.477 -0.536 -18.219 1 85.06 126 GLU B CA 1
ATOM 2502 C C . GLU B 1 126 ? 15.734 -0.273 -16.734 1 85.06 126 GLU B C 1
ATOM 2504 O O . GLU B 1 126 ? 16.359 0.723 -16.375 1 85.06 126 GLU B O 1
ATOM 2509 N N . ARG B 1 127 ? 15.328 -1.244 -15.914 1 86.94 127 ARG B N 1
ATOM 2510 C CA . ARG B 1 127 ? 15.461 -1.055 -14.469 1 86.94 127 ARG B CA 1
ATOM 2511 C C . ARG B 1 127 ? 16.469 -2.031 -13.883 1 86.94 127 ARG B C 1
ATOM 2513 O O . ARG B 1 127 ? 16.438 -2.33 -12.688 1 86.94 127 ARG B O 1
ATOM 2520 N N . LYS B 1 128 ? 17.281 -2.395 -14.734 1 86.88 128 LYS B N 1
ATOM 2521 C CA . LYS B 1 128 ? 18.266 -3.404 -14.367 1 86.88 128 LYS B CA 1
ATOM 2522 C C . LYS B 1 128 ? 19.156 -2.91 -13.227 1 86.88 128 LYS B C 1
ATOM 2524 O O . LYS B 1 128 ? 19.484 -3.67 -12.312 1 86.88 128 LYS B O 1
ATOM 2529 N N . GLN B 1 129 ? 19.516 -1.678 -13.258 1 88.81 129 GLN B N 1
ATOM 2530 C CA . GLN B 1 129 ? 20.422 -1.147 -12.242 1 88.81 129 GLN B CA 1
ATOM 2531 C C . GLN B 1 129 ? 19.734 -1.104 -10.875 1 88.81 129 GLN B C 1
ATOM 2533 O O . GLN B 1 129 ? 20.359 -1.395 -9.852 1 88.81 129 GLN B O 1
ATOM 2538 N N . VAL B 1 130 ? 18.5 -0.792 -10.891 1 86.69 130 VAL B N 1
ATOM 2539 C CA . VAL B 1 130 ? 17.734 -0.775 -9.641 1 86.69 130 VAL B CA 1
ATOM 2540 C C . VAL B 1 130 ? 17.688 -2.18 -9.047 1 86.69 130 VAL B C 1
ATOM 2542 O O . VAL B 1 130 ? 17.891 -2.355 -7.84 1 86.69 130 VAL B O 1
ATOM 2545 N N . TYR B 1 131 ? 17.453 -3.125 -9.891 1 86.88 131 TYR B N 1
ATOM 2546 C CA . TYR B 1 131 ? 17.406 -4.512 -9.438 1 86.88 131 TYR B CA 1
ATOM 2547 C C . TYR B 1 131 ? 18.719 -4.91 -8.781 1 86.88 131 TYR B C 1
ATOM 2549 O O . TYR B 1 131 ? 18.734 -5.477 -7.688 1 86.88 131 TYR B O 1
ATOM 2557 N N . TYR B 1 132 ? 19.766 -4.562 -9.43 1 87.56 132 TYR B N 1
ATOM 2558 C CA . TYR B 1 132 ? 21.078 -4.926 -8.906 1 87.56 132 TYR B CA 1
ATOM 2559 C C . TYR B 1 132 ? 21.375 -4.199 -7.598 1 87.56 132 TYR B C 1
ATOM 2561 O O . TYR B 1 132 ? 22 -4.758 -6.695 1 87.56 132 TYR B O 1
ATOM 2569 N N . ASP B 1 133 ? 20.953 -3.018 -7.5 1 87.44 133 ASP B N 1
ATOM 2570 C CA . ASP B 1 133 ? 21.141 -2.262 -6.266 1 87.44 133 ASP B CA 1
ATOM 2571 C C . ASP B 1 133 ? 20.375 -2.906 -5.105 1 87.44 133 ASP B C 1
ATOM 2573 O O . ASP B 1 133 ? 20.891 -2.975 -3.984 1 87.44 133 ASP B O 1
ATOM 2577 N N . ILE B 1 134 ? 19.25 -3.354 -5.371 1 85.88 134 ILE B N 1
ATOM 2578 C CA . ILE B 1 134 ? 18.453 -4.043 -4.355 1 85.88 134 ILE B CA 1
ATOM 2579 C C . ILE B 1 134 ? 19.156 -5.328 -3.936 1 85.88 134 ILE B C 1
ATOM 2581 O O . ILE B 1 134 ? 19.266 -5.621 -2.742 1 85.88 134 ILE B O 1
ATOM 2585 N N . GLU B 1 135 ? 19.641 -6.012 -4.93 1 83.75 135 GLU B N 1
ATOM 2586 C CA . GLU B 1 135 ? 20.344 -7.27 -4.668 1 83.75 135 GLU B CA 1
ATOM 2587 C C . GLU B 1 135 ? 21.562 -7.051 -3.791 1 83.75 135 GLU B C 1
ATOM 2589 O O . GLU B 1 135 ? 21.906 -7.898 -2.961 1 83.75 135 GLU B O 1
ATOM 2594 N N . LYS B 1 136 ? 22.156 -5.941 -3.99 1 85.75 136 LYS B N 1
ATOM 2595 C CA . LYS B 1 136 ? 23.359 -5.621 -3.238 1 85.75 136 LYS B CA 1
ATOM 2596 C C . LYS B 1 136 ? 23.031 -5.043 -1.868 1 85.75 136 LYS B C 1
ATOM 2598 O O . LYS B 1 136 ? 23.922 -4.699 -1.095 1 85.75 136 LYS B O 1
ATOM 2603 N N . GLY B 1 137 ? 21.75 -4.906 -1.557 1 85.12 137 GLY B N 1
ATOM 2604 C CA . GLY B 1 137 ? 21.328 -4.449 -0.244 1 85.12 137 GLY B CA 1
ATOM 2605 C C . GLY B 1 137 ? 21.359 -2.939 -0.099 1 85.12 137 GLY B C 1
ATOM 2606 O O . GLY B 1 137 ? 21.391 -2.418 1.018 1 85.12 137 GLY B O 1
ATOM 2607 N N . LYS B 1 138 ? 21.328 -2.27 -1.237 1 87.75 138 LYS B N 1
ATOM 2608 C CA . LYS B 1 138 ? 21.453 -0.815 -1.179 1 87.75 138 LYS B CA 1
ATOM 2609 C C . LYS B 1 138 ? 20.125 -0.168 -0.806 1 87.75 138 LYS B C 1
ATOM 2611 O O . LYS B 1 138 ? 20.062 1.031 -0.524 1 87.75 138 LYS B O 1
ATOM 2616 N N . GLU B 1 139 ? 19.078 -0.943 -0.804 1 87.5 139 GLU B N 1
ATOM 2617 C CA . GLU B 1 139 ? 17.766 -0.397 -0.469 1 87.5 139 GLU B CA 1
ATOM 2618 C C . GLU B 1 139 ? 17.203 -1.057 0.785 1 87.5 139 GLU B C 1
ATOM 2620 O O . GLU B 1 139 ? 16.203 -1.774 0.715 1 87.5 139 GLU B O 1
ATOM 2625 N N . SER B 1 140 ? 17.766 -0.648 1.878 1 85.88 140 SER B N 1
ATOM 2626 C CA . SER B 1 140 ? 17.406 -1.256 3.156 1 85.88 140 SER B CA 1
ATOM 2627 C C . SER B 1 140 ? 15.977 -0.917 3.547 1 85.88 140 SER B C 1
ATOM 2629 O O . SER B 1 140 ? 15.273 -1.746 4.129 1 85.88 140 SER B O 1
ATOM 2631 N N . ASP B 1 141 ? 15.555 0.258 3.23 1 85 141 ASP B N 1
ATOM 2632 C CA . ASP B 1 141 ? 14.188 0.664 3.555 1 85 141 ASP B CA 1
ATOM 2633 C C . ASP B 1 141 ? 13.164 -0.201 2.816 1 85 141 ASP B C 1
ATOM 2635 O O . ASP B 1 141 ? 12.148 -0.595 3.389 1 85 141 ASP B O 1
ATOM 2639 N N . LEU B 1 142 ? 13.477 -0.452 1.607 1 85.62 142 LEU B N 1
ATOM 2640 C CA . LEU B 1 142 ? 12.609 -1.33 0.828 1 85.62 142 LEU B CA 1
ATOM 2641 C C . LEU B 1 142 ? 12.539 -2.721 1.452 1 85.62 142 LEU B C 1
ATOM 2643 O O . LEU B 1 142 ? 11.453 -3.268 1.639 1 85.62 142 LEU B O 1
ATOM 2647 N N . GLU B 1 143 ? 13.656 -3.225 1.76 1 85.94 143 GLU B N 1
ATOM 2648 C CA . GLU B 1 143 ? 13.719 -4.555 2.363 1 85.94 143 GLU B CA 1
ATOM 2649 C C . GLU B 1 143 ? 12.938 -4.605 3.67 1 85.94 143 GLU B C 1
ATOM 2651 O O . GLU B 1 143 ? 12.211 -5.566 3.926 1 85.94 143 GLU B O 1
ATOM 2656 N N . ASN B 1 144 ? 13.109 -3.611 4.406 1 84.31 144 ASN B N 1
ATOM 2657 C CA . ASN B 1 144 ? 12.383 -3.541 5.672 1 84.31 144 ASN B CA 1
ATOM 2658 C C . ASN B 1 144 ? 10.875 -3.502 5.449 1 84.31 144 ASN B C 1
ATOM 2660 O O . ASN B 1 144 ? 10.125 -4.164 6.168 1 84.31 144 ASN B O 1
ATOM 2664 N N . THR B 1 145 ? 10.477 -2.748 4.488 1 85.31 145 THR B N 1
ATOM 2665 C CA . THR B 1 145 ? 9.055 -2.648 4.168 1 85.31 145 THR B CA 1
ATOM 2666 C C . THR B 1 145 ? 8.5 -4.004 3.746 1 85.31 145 THR B C 1
ATOM 2668 O O . THR B 1 145 ? 7.469 -4.441 4.254 1 85.31 145 THR B O 1
ATOM 2671 N N . LEU B 1 146 ? 9.188 -4.613 2.908 1 88 146 LEU B N 1
ATOM 2672 C CA . LEU B 1 146 ? 8.711 -5.887 2.375 1 88 146 LEU B CA 1
ATOM 2673 C C . LEU B 1 146 ? 8.734 -6.969 3.451 1 88 146 LEU B C 1
ATOM 2675 O O . LEU B 1 146 ? 7.848 -7.828 3.494 1 88 146 LEU B O 1
ATOM 2679 N N . ARG B 1 147 ? 9.695 -6.934 4.289 1 86 147 ARG B N 1
ATOM 2680 C CA . ARG B 1 147 ? 9.75 -7.855 5.422 1 86 147 ARG B CA 1
ATOM 2681 C C . ARG B 1 147 ? 8.562 -7.645 6.359 1 86 147 ARG B C 1
ATOM 2683 O O . ARG B 1 147 ? 8 -8.609 6.879 1 86 147 ARG B O 1
ATOM 2690 N N . TYR B 1 148 ? 8.266 -6.441 6.586 1 83.88 148 TYR B N 1
ATOM 2691 C CA . TYR B 1 148 ? 7.117 -6.141 7.438 1 83.88 148 TYR B CA 1
ATOM 2692 C C . TYR B 1 148 ? 5.84 -6.727 6.852 1 83.88 148 TYR B C 1
ATOM 2694 O O . TYR B 1 148 ? 5.027 -7.309 7.574 1 83.88 148 TYR B O 1
ATOM 2702 N N . LEU B 1 149 ? 5.691 -6.562 5.578 1 87.25 149 LEU B N 1
ATOM 2703 C CA . LEU B 1 149 ? 4.512 -7.102 4.91 1 87.25 149 LEU B CA 1
ATOM 2704 C C . LEU B 1 149 ? 4.453 -8.617 5.055 1 87.25 149 LEU B C 1
ATOM 2706 O O . LEU B 1 149 ? 3.385 -9.18 5.316 1 87.25 149 LEU B O 1
ATOM 2710 N N . GLU B 1 150 ? 5.562 -9.195 4.926 1 87.56 150 GLU B N 1
ATOM 2711 C CA . GLU B 1 150 ? 5.633 -10.648 5.043 1 87.56 150 GLU B CA 1
ATOM 2712 C C . GLU B 1 150 ? 5.328 -11.109 6.469 1 87.56 150 GLU B C 1
ATOM 2714 O O . GLU B 1 150 ? 4.48 -11.977 6.68 1 87.56 150 GLU B O 1
ATOM 2719 N N . GLU B 1 151 ? 5.914 -10.516 7.445 1 83.62 151 GLU B N 1
ATOM 2720 C CA . GLU B 1 151 ? 5.871 -10.953 8.836 1 83.62 151 GLU B CA 1
ATOM 2721 C C . GLU B 1 151 ? 4.508 -10.68 9.461 1 83.62 151 GLU B C 1
ATOM 2723 O O . GLU B 1 151 ? 4.031 -11.453 10.289 1 83.62 151 GLU B O 1
ATOM 2728 N N . ASN B 1 152 ? 3.898 -9.633 9.016 1 81.69 152 ASN B N 1
ATOM 2729 C CA . ASN B 1 152 ? 2.721 -9.195 9.758 1 81.69 152 ASN B CA 1
ATOM 2730 C C . ASN B 1 152 ? 1.446 -9.375 8.938 1 81.69 152 ASN B C 1
ATOM 2732 O O . ASN B 1 152 ? 0.343 -9.352 9.484 1 81.69 152 ASN B O 1
ATOM 2736 N N . MET B 1 153 ? 1.654 -9.594 7.578 1 85.69 153 MET B N 1
ATOM 2737 C CA . MET B 1 153 ? 0.438 -9.555 6.77 1 85.69 153 MET B CA 1
ATOM 2738 C C . MET B 1 153 ? 0.376 -10.742 5.816 1 85.69 153 MET B C 1
ATOM 2740 O O . MET B 1 153 ? -0.581 -10.883 5.055 1 85.69 153 MET B O 1
ATOM 2744 N N . ASN B 1 154 ? 1.411 -11.602 5.82 1 89.44 154 ASN B N 1
ATOM 2745 C CA . ASN B 1 154 ? 1.479 -12.734 4.91 1 89.44 154 ASN B CA 1
ATOM 2746 C C . ASN B 1 154 ? 1.436 -12.289 3.451 1 89.44 154 ASN B C 1
ATOM 2748 O O . ASN B 1 154 ? 0.803 -12.938 2.617 1 89.44 154 ASN B O 1
ATOM 2752 N N . ILE B 1 155 ? 2.006 -11.102 3.225 1 91.44 155 ILE B N 1
ATOM 2753 C CA . ILE B 1 155 ? 2.23 -10.633 1.861 1 91.44 155 ILE B CA 1
ATOM 2754 C C . ILE B 1 155 ? 3.676 -10.914 1.45 1 91.44 155 ILE B C 1
ATOM 2756 O O . ILE B 1 155 ? 4.605 -10.297 1.965 1 91.44 155 ILE B O 1
ATOM 2760 N N . PHE B 1 156 ? 3.82 -11.781 0.539 1 92.25 156 PHE B N 1
ATOM 2761 C CA . PHE B 1 156 ? 5.129 -12.203 0.059 1 92.25 156 PHE B CA 1
ATOM 2762 C C . PHE B 1 156 ? 5.477 -11.508 -1.252 1 92.25 156 PHE B C 1
ATOM 2764 O O . PHE B 1 156 ? 4.688 -11.531 -2.199 1 92.25 156 PHE B O 1
ATOM 2771 N N . THR B 1 157 ? 6.637 -10.922 -1.271 1 91.81 157 THR B N 1
ATOM 2772 C CA . THR B 1 157 ? 7.023 -10.164 -2.455 1 91.81 157 THR B CA 1
ATOM 2773 C C . THR B 1 157 ? 8.219 -10.812 -3.146 1 91.81 157 THR B C 1
ATOM 2775 O O . THR B 1 157 ? 9.227 -11.125 -2.502 1 91.81 157 THR B O 1
ATOM 2778 N N . TYR B 1 158 ? 8.055 -11.008 -4.398 1 91.62 158 TYR B N 1
ATOM 2779 C CA . TYR B 1 158 ? 9.109 -11.539 -5.254 1 91.62 158 TYR B CA 1
ATOM 2780 C C . TYR B 1 158 ? 9.617 -10.477 -6.219 1 91.62 158 TYR B C 1
ATOM 2782 O O . TYR B 1 158 ? 8.844 -9.898 -6.984 1 91.62 158 TYR B O 1
ATOM 2790 N N . LEU B 1 159 ? 10.867 -10.195 -6.094 1 89.62 159 LEU B N 1
ATOM 2791 C CA . LEU B 1 159 ? 11.531 -9.336 -7.062 1 89.62 159 LEU B CA 1
ATOM 2792 C C . LEU B 1 159 ? 12.242 -10.164 -8.125 1 89.62 159 LEU B C 1
ATOM 2794 O O . LEU B 1 159 ? 13.242 -10.828 -7.84 1 89.62 159 LEU B O 1
ATOM 2798 N N . VAL B 1 160 ? 11.688 -10.055 -9.383 1 88.31 160 VAL B N 1
ATOM 2799 C CA . VAL B 1 160 ? 12.172 -10.984 -10.406 1 88.31 160 VAL B CA 1
ATOM 2800 C C . VAL B 1 160 ? 12.609 -10.211 -11.641 1 88.31 160 VAL B C 1
ATOM 2802 O O . VAL B 1 160 ? 11.883 -9.344 -12.133 1 88.31 160 VAL B O 1
ATOM 2805 N N . PRO B 1 161 ? 13.82 -10.477 -12.133 1 86.88 161 PRO B N 1
ATOM 2806 C CA . PRO B 1 161 ? 14.266 -9.82 -13.359 1 86.88 161 PRO B CA 1
ATOM 2807 C C . PRO B 1 161 ? 13.695 -10.477 -14.617 1 86.88 161 PRO B C 1
ATOM 2809 O O . PRO B 1 161 ? 13.617 -11.703 -14.695 1 86.88 161 PRO B O 1
ATOM 2812 N N . SER B 1 162 ? 13.281 -9.648 -15.562 1 87.5 162 SER B N 1
ATOM 2813 C CA . SER B 1 162 ? 12.883 -10.156 -16.859 1 87.5 162 SER B CA 1
ATOM 2814 C C . SER B 1 162 ? 14.055 -10.188 -17.844 1 87.5 162 SER B C 1
ATOM 2816 O O . SER B 1 162 ? 13.859 -10.234 -19.047 1 87.5 162 SER B O 1
ATOM 2818 N N . PHE B 1 163 ? 15.219 -9.992 -17.344 1 85.31 163 PHE B N 1
ATOM 2819 C CA . PHE B 1 163 ? 16.453 -10 -18.109 1 85.31 163 PHE B CA 1
ATOM 2820 C C . PHE B 1 163 ? 17.453 -11 -17.531 1 85.31 163 PHE B C 1
ATOM 2822 O O . PHE B 1 163 ? 17.266 -11.484 -16.406 1 85.31 163 PHE B O 1
ATOM 2829 N N . LYS B 1 164 ? 18.391 -11.328 -18.344 1 81.94 164 LYS B N 1
ATOM 2830 C CA . LYS B 1 164 ? 19.406 -12.289 -17.906 1 81.94 164 LYS B CA 1
ATOM 2831 C C . LYS B 1 164 ? 20.312 -11.68 -16.859 1 81.94 164 LYS B C 1
ATOM 2833 O O . LYS B 1 164 ? 20.828 -10.57 -17.031 1 81.94 164 LYS B O 1
ATOM 2838 N N . LEU B 1 165 ? 20.266 -12.344 -15.711 1 78.94 165 LEU B N 1
ATOM 2839 C CA . LEU B 1 165 ? 21.125 -11.875 -14.633 1 78.94 165 LEU B CA 1
ATOM 2840 C C . LEU B 1 165 ? 22.578 -12.164 -14.938 1 78.94 165 LEU B C 1
ATOM 2842 O O . LEU B 1 165 ? 22.906 -13.172 -15.57 1 78.94 165 LEU B O 1
ATOM 2846 N N . LYS B 1 166 ? 23.25 -11.109 -14.664 1 68.62 166 LYS B N 1
ATOM 2847 C CA . LYS B 1 166 ? 24.688 -11.312 -14.766 1 68.62 166 LYS B CA 1
ATOM 2848 C C . LYS B 1 166 ? 25.25 -11.898 -13.484 1 68.62 166 LYS B C 1
ATOM 2850 O O . LYS B 1 166 ? 24.828 -11.539 -12.383 1 68.62 166 LYS B O 1
ATOM 2855 N N . GLY B 1 167 ? 26.094 -12.797 -13.664 1 59.53 167 GLY B N 1
ATOM 2856 C CA . GLY B 1 167 ? 26.844 -13.359 -12.547 1 59.53 167 GLY B CA 1
ATOM 2857 C C . GLY B 1 167 ? 26 -14.227 -11.641 1 59.53 167 GLY B C 1
ATOM 2858 O O . GLY B 1 167 ? 25.188 -15.023 -12.109 1 59.53 167 GLY B O 1
ATOM 2859 N N . THR B 1 168 ? 26.234 -14.078 -10.273 1 48.28 168 THR B N 1
ATOM 2860 C CA . THR B 1 168 ? 25.609 -14.891 -9.234 1 48.28 168 THR B CA 1
ATOM 2861 C C . THR B 1 168 ? 24.312 -14.25 -8.758 1 48.28 168 THR B C 1
ATOM 2863 O O . THR B 1 168 ? 23.797 -14.602 -7.699 1 48.28 168 THR B O 1
ATOM 2866 N N . ALA B 1 169 ? 23.828 -13.234 -9.461 1 47.03 169 ALA B N 1
ATOM 2867 C CA . ALA B 1 169 ? 22.641 -12.539 -8.977 1 47.03 169 ALA B CA 1
ATOM 2868 C C . ALA B 1 169 ? 21.422 -13.461 -8.961 1 47.03 169 ALA B C 1
ATOM 2870 O O . ALA B 1 169 ? 21.219 -14.242 -9.891 1 47.03 169 ALA B O 1
ATOM 2871 N N . VAL B 1 170 ? 21 -13.727 -7.719 1 47.41 170 VAL B N 1
ATOM 2872 C CA . VAL B 1 170 ? 19.859 -14.602 -7.512 1 47.41 170 VAL B CA 1
ATOM 2873 C C . VAL B 1 170 ? 18.578 -13.773 -7.406 1 47.41 170 VAL B C 1
ATOM 2875 O O . VAL B 1 170 ? 18.625 -12.586 -7.086 1 47.41 170 VAL B O 1
ATOM 2878 N N . ARG B 1 171 ? 17.516 -14.273 -8 1 50.59 171 ARG B N 1
ATOM 2879 C CA . ARG B 1 171 ? 16.156 -13.773 -7.754 1 50.59 171 ARG B CA 1
ATOM 2880 C C . ARG B 1 171 ? 15.953 -13.469 -6.273 1 50.59 171 ARG B C 1
ATOM 2882 O O . ARG B 1 171 ? 16.25 -14.297 -5.414 1 50.59 171 ARG B O 1
ATOM 2889 N N . LYS B 1 172 ? 16.141 -12.148 -5.891 1 50.75 172 LYS B N 1
ATOM 2890 C CA . LYS B 1 172 ? 15.914 -11.836 -4.484 1 50.75 172 LYS B CA 1
ATOM 2891 C C . LYS B 1 172 ? 14.438 -11.922 -4.121 1 50.75 172 LYS B C 1
ATOM 2893 O O . LYS B 1 172 ? 13.586 -11.367 -4.82 1 50.75 172 LYS B O 1
ATOM 2898 N N . VAL B 1 173 ? 14.055 -13.055 -3.561 1 51.5 173 VAL B N 1
ATOM 2899 C CA . VAL B 1 173 ? 12.781 -13.102 -2.85 1 51.5 173 VAL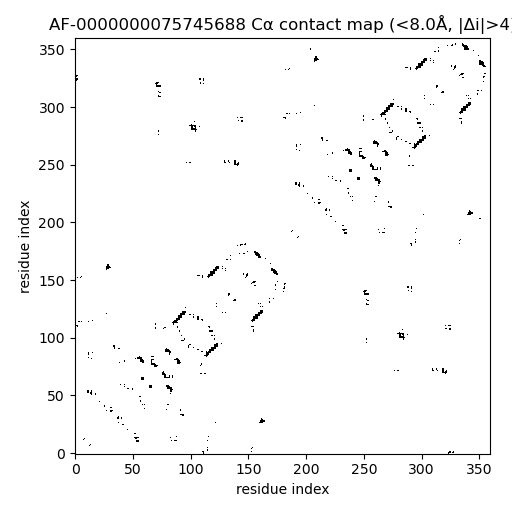 B CA 1
ATOM 2900 C C . VAL B 1 173 ? 12.914 -12.391 -1.506 1 51.5 173 VAL B C 1
ATOM 2902 O O . VAL B 1 173 ? 13.883 -12.609 -0.771 1 51.5 173 VAL B O 1
ATOM 2905 N N . ILE B 1 174 ? 12.688 -11.211 -1.281 1 49.16 174 ILE B N 1
ATOM 2906 C CA . ILE B 1 174 ? 12.562 -10.773 0.105 1 49.16 174 ILE B CA 1
ATOM 2907 C C . ILE B 1 174 ? 11.625 -11.711 0.861 1 49.16 174 ILE B C 1
ATOM 2909 O O . ILE B 1 174 ? 10.438 -11.789 0.546 1 49.16 174 ILE B O 1
ATOM 2913 N N . PRO B 1 175 ? 12.273 -12.547 1.836 1 45.84 175 PRO B N 1
ATOM 2914 C CA . PRO B 1 175 ? 12.227 -13.961 2.211 1 45.84 175 PRO B CA 1
ATOM 2915 C C . PRO B 1 175 ? 10.836 -14.422 2.629 1 45.84 175 PRO B C 1
ATOM 2917 O O . PRO B 1 175 ? 10.102 -13.664 3.27 1 45.84 175 PRO B O 1
ATOM 2920 N N . PHE B 1 176 ? 10.039 -15.086 1.806 1 41.5 176 PHE B N 1
ATOM 2921 C CA . PHE B 1 176 ? 9.266 -16.188 2.367 1 41.5 176 PHE B CA 1
ATOM 2922 C C . PHE B 1 176 ? 10.078 -16.938 3.418 1 41.5 176 PHE B C 1
ATOM 2924 O O . PHE B 1 176 ? 10.992 -17.703 3.08 1 41.5 176 PHE B O 1
ATOM 2931 N N . SER B 1 177 ? 10.398 -16.375 4.492 1 38.28 177 SER B N 1
ATOM 2932 C CA . SER B 1 177 ? 11.086 -17.234 5.453 1 38.28 177 SER B CA 1
ATOM 2933 C C . SER B 1 177 ? 10.219 -18.422 5.852 1 38.28 177 SER B C 1
ATOM 2935 O O . SER B 1 177 ? 9.18 -18.25 6.492 1 38.28 177 SER B O 1
ATOM 2937 N N . PRO B 1 178 ? 10.273 -19.391 5.156 1 31.78 178 PRO B N 1
ATOM 2938 C CA . PRO B 1 178 ? 9.562 -20.562 5.688 1 31.78 178 PRO B CA 1
ATOM 2939 C C . PRO B 1 178 ? 9.773 -20.75 7.191 1 31.78 178 PRO B C 1
ATOM 2941 O O . PRO B 1 178 ? 9.039 -21.5 7.832 1 31.78 178 PRO B O 1
ATOM 2944 N N . TRP B 1 179 ? 10.938 -20.75 7.715 1 25.53 179 TRP B N 1
ATOM 2945 C CA . TRP B 1 179 ? 11.375 -21.344 8.969 1 25.53 179 TRP B CA 1
ATOM 2946 C C . TRP B 1 179 ? 10.898 -20.531 10.164 1 25.53 179 TRP B C 1
ATOM 2948 O O . TRP B 1 179 ? 11.109 -19.312 10.219 1 25.53 179 TRP B O 1
ATOM 2958 N N . GLU B 1 180 ? 9.703 -20.484 10.711 1 26.38 180 GLU B N 1
ATOM 2959 C CA . GLU B 1 180 ? 9.898 -20.531 12.156 1 26.38 180 GLU B CA 1
ATOM 2960 C C . GLU B 1 180 ? 10.812 -21.703 12.539 1 26.38 180 GLU B C 1
ATOM 2962 O O . GLU B 1 180 ? 10.742 -22.781 11.938 1 26.38 180 GLU B O 1
#

Radius of gyration: 20.73 Å; Cα contacts (8 Å, |Δi|>4): 662; chains: 2; bounding box: 54×60×48 Å

Foldseek 3Di:
DPLPQDDCDDQLNQQVVVVVVVVQPDQLQPFDDDQVRVLVSSLVVCQVCQVSHPFGKDAPVDPVDDFDFFDDPNDTDGARMDGHNAREGEHEDADDPPTPVVQVVSLVRSLVRHVAYEYEYEYEPVCVVVLVCVLVVVCVVVLVVQVCCCVPRNYFYFYHYNHDDPDPRRRPRSDPPVDD/DPLPQDDCDDQLNQQVVVVVVVVQPDQLQPFDDDQVRSLVSSLVVCQVCQVSHPFGKDAPVDPVDDFDFFDDPNDTHGARMDGHNAREGEHEDADDPPCPVVQVVSLVRSSVRHNAYEYEYEYEPVCVVVLVCVLVVVCVVVLVVQLCCCPPRNYWYWYHYNHDDPDPRGRDGSDPPVDD

Solvent-accessible surface area (backbone atoms only — not comparable to full-atom values): 19582 Å² total; per-residue (Å²): 108,62,67,67,88,64,75,91,56,60,64,61,37,54,35,48,53,52,47,50,54,48,62,73,66,52,63,45,49,77,38,59,92,46,53,66,45,40,48,49,53,49,48,51,52,51,59,74,44,44,85,80,36,82,46,59,75,28,28,69,86,40,86,89,42,78,50,69,61,44,50,42,92,80,38,77,46,58,53,51,27,25,40,31,91,45,28,33,35,33,36,76,38,60,47,52,95,75,36,58,35,32,47,46,17,46,46,53,57,48,32,58,60,17,56,28,27,42,38,39,36,32,32,40,68,93,41,42,66,44,52,50,36,47,66,72,56,71,31,57,58,40,52,29,51,50,48,41,34,33,76,75,53,40,32,38,45,34,47,39,54,39,41,83,66,66,84,85,60,61,77,47,44,67,60,75,69,80,71,126,107,61,67,67,87,65,74,89,58,60,63,62,34,53,35,48,53,53,47,50,55,48,62,74,65,51,64,46,49,78,39,59,93,47,52,66,45,41,48,50,53,50,49,51,54,50,60,74,45,43,85,78,36,83,47,58,77,28,28,69,85,39,85,86,42,76,49,69,60,45,48,42,91,80,39,77,46,58,51,52,29,26,40,31,92,46,29,33,33,32,37,77,40,58,45,55,95,76,36,57,35,33,48,48,16,47,46,55,59,48,28,56,61,17,55,29,24,40,37,38,38,32,32,39,69,93,41,44,65,44,54,51,38,47,72,71,56,70,29,56,57,39,52,28,47,50,47,40,36,30,77,74,54,39,32,35,44,34,48,36,54,39,41,84,66,66,83,84,63,62,74,46,51,60,66,77,66,79,72,124

pLDDT: mean 83.1, std 15.36, range [24.08, 97.56]